Protein AF-A0A3M1J7K1-F1 (afdb_monomer_lite)

Structure (mmCIF, N/CA/C/O backbone):
data_AF-A0A3M1J7K1-F1
#
_entry.id   AF-A0A3M1J7K1-F1
#
loop_
_atom_site.group_PDB
_atom_site.id
_atom_site.type_symbol
_atom_site.label_atom_id
_atom_site.label_alt_id
_atom_site.label_comp_id
_atom_site.label_asym_id
_atom_site.label_entity_id
_atom_site.label_seq_id
_atom_site.pdbx_PDB_ins_code
_atom_site.Cartn_x
_atom_site.Cartn_y
_atom_site.Cartn_z
_atom_site.occupancy
_atom_site.B_iso_or_equiv
_atom_site.auth_seq_id
_atom_site.auth_comp_id
_atom_site.auth_asym_id
_atom_site.auth_atom_id
_atom_site.pdbx_PDB_model_num
ATOM 1 N N . MET A 1 1 ? 25.740 -5.409 12.032 1.00 55.16 1 MET A N 1
ATOM 2 C CA . MET A 1 1 ? 24.872 -5.231 10.853 1.00 55.16 1 MET A CA 1
ATOM 3 C C . MET A 1 1 ? 25.254 -6.291 9.842 1.00 55.16 1 MET A C 1
ATOM 5 O O . MET A 1 1 ? 26.421 -6.347 9.467 1.00 55.16 1 MET A O 1
ATOM 9 N N . ASN A 1 2 ? 24.321 -7.175 9.493 1.00 60.34 2 ASN A N 1
ATOM 10 C CA . ASN A 1 2 ? 24.566 -8.256 8.540 1.00 60.34 2 ASN A CA 1
ATOM 11 C C . ASN A 1 2 ? 23.987 -7.839 7.185 1.00 60.34 2 ASN A C 1
ATOM 13 O O . ASN A 1 2 ? 22.774 -7.689 7.061 1.00 60.34 2 ASN A O 1
ATOM 17 N N . THR A 1 3 ? 24.851 -7.622 6.195 1.00 63.81 3 THR A N 1
ATOM 18 C CA . THR A 1 3 ? 24.433 -7.336 4.817 1.00 63.81 3 THR A CA 1
ATOM 19 C C . THR A 1 3 ? 24.183 -8.647 4.087 1.00 63.81 3 THR A C 1
ATOM 21 O O . THR A 1 3 ? 25.033 -9.538 4.107 1.00 63.81 3 THR A O 1
ATOM 24 N N . ILE A 1 4 ? 23.039 -8.757 3.417 1.00 64.81 4 ILE A N 1
ATOM 25 C CA . ILE A 1 4 ? 22.665 -9.925 2.619 1.00 64.81 4 ILE A CA 1
ATOM 26 C C . ILE A 1 4 ? 22.437 -9.468 1.188 1.00 64.81 4 ILE A C 1
ATOM 28 O O . ILE A 1 4 ? 21.642 -8.565 0.939 1.00 64.81 4 ILE A O 1
ATOM 32 N N . ARG A 1 5 ? 23.119 -10.116 0.245 1.00 67.88 5 ARG A N 1
ATOM 33 C CA . ARG A 1 5 ? 22.965 -9.844 -1.182 1.00 67.88 5 ARG A CA 1
ATOM 34 C C . ARG A 1 5 ? 22.098 -10.919 -1.817 1.00 67.88 5 ARG A C 1
ATOM 36 O O . ARG A 1 5 ? 22.523 -12.066 -1.914 1.00 67.88 5 ARG A O 1
ATOM 43 N N . LEU A 1 6 ? 20.903 -10.548 -2.265 1.00 60.44 6 LEU A N 1
ATOM 44 C CA . LEU A 1 6 ? 19.994 -11.458 -2.962 1.00 60.44 6 LEU A CA 1
ATOM 45 C C . LEU A 1 6 ? 20.300 -11.445 -4.472 1.00 60.44 6 LEU A C 1
ATOM 47 O O . LEU A 1 6 ? 20.243 -10.375 -5.090 1.00 60.44 6 LEU A O 1
ATOM 51 N N . PRO A 1 7 ? 20.611 -12.592 -5.106 1.00 59.41 7 PRO A N 1
ATOM 52 C CA . PRO A 1 7 ? 20.715 -12.686 -6.557 1.00 59.41 7 PRO A CA 1
ATOM 53 C C . PRO A 1 7 ? 19.329 -12.767 -7.226 1.00 59.41 7 PRO A C 1
ATOM 55 O O . PRO A 1 7 ? 18.288 -12.663 -6.579 1.00 59.41 7 PRO A O 1
ATOM 58 N N . LYS A 1 8 ? 19.315 -12.919 -8.559 1.00 45.53 8 LYS A N 1
ATOM 59 C CA . LYS A 1 8 ? 18.117 -12.802 -9.413 1.00 45.53 8 LYS A CA 1
ATOM 60 C C . LYS A 1 8 ? 16.955 -13.751 -9.100 1.00 45.53 8 LYS A C 1
ATOM 62 O O . LYS A 1 8 ? 15.841 -13.466 -9.531 1.00 45.53 8 LYS A O 1
ATOM 67 N N . SER A 1 9 ? 17.188 -14.862 -8.407 1.00 42.72 9 SER A N 1
ATOM 68 C CA . SER A 1 9 ? 16.155 -15.869 -8.151 1.00 42.72 9 SER A CA 1
ATOM 69 C C . SER A 1 9 ? 16.527 -16.702 -6.927 1.00 42.72 9 SER A C 1
ATOM 71 O O . SER A 1 9 ? 17.221 -17.698 -7.079 1.00 42.72 9 SER A O 1
ATOM 73 N N . VAL A 1 10 ? 16.091 -16.323 -5.720 1.00 42.53 10 VAL A N 1
ATOM 74 C CA . VAL A 1 10 ? 16.290 -17.178 -4.534 1.00 42.53 10 VAL A CA 1
ATOM 75 C C . VAL A 1 10 ? 15.001 -17.375 -3.754 1.00 42.53 10 VAL A C 1
ATOM 77 O O . VAL A 1 10 ? 14.316 -16.430 -3.377 1.00 42.53 10 VAL A O 1
ATOM 80 N N . LEU A 1 11 ? 14.682 -18.641 -3.523 1.00 43.56 11 LEU A N 1
ATOM 81 C CA . LEU A 1 11 ? 13.475 -19.142 -2.886 1.00 43.56 11 LEU A CA 1
ATOM 82 C C . LEU A 1 11 ? 13.599 -19.208 -1.362 1.00 43.56 11 LEU A C 1
ATOM 84 O O . LEU A 1 11 ? 12.581 -19.194 -0.673 1.00 43.56 11 LEU A O 1
ATOM 88 N N . LEU A 1 12 ? 14.813 -19.292 -0.829 1.00 40.25 12 LEU A N 1
ATOM 89 C CA . LEU A 1 12 ? 15.010 -19.444 0.599 1.00 40.25 12 LEU A CA 1
ATOM 90 C C . LEU A 1 12 ? 16.392 -18.950 0.994 1.00 40.25 12 LEU A C 1
ATOM 92 O O . LEU A 1 12 ? 17.3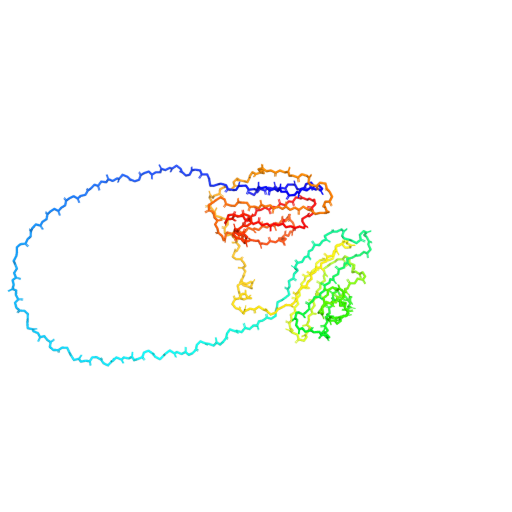87 -19.536 0.590 1.00 40.25 12 LEU A O 1
ATOM 96 N N . PHE A 1 13 ? 16.420 -17.901 1.804 1.00 51.28 13 PHE A N 1
ATOM 97 C CA . PHE A 1 13 ? 17.575 -17.504 2.594 1.00 51.28 13 PHE A CA 1
ATOM 98 C C . PHE A 1 13 ? 17.200 -17.700 4.046 1.00 51.28 13 PHE A C 1
ATOM 100 O O . PHE A 1 13 ? 16.277 -17.028 4.483 1.00 51.28 13 PHE A O 1
ATOM 107 N N . LEU A 1 14 ? 17.875 -18.591 4.769 1.00 49.41 14 LEU A N 1
ATOM 108 C CA . LEU A 1 14 ? 17.707 -18.722 6.215 1.00 49.41 14 LEU A CA 1
ATOM 109 C C . LEU A 1 14 ? 18.838 -17.966 6.910 1.00 49.41 14 LEU A C 1
ATOM 111 O O . LEU A 1 14 ? 19.998 -18.342 6.768 1.00 49.41 14 LEU A O 1
ATOM 115 N N . VAL A 1 15 ? 18.513 -16.905 7.642 1.00 55.16 15 VAL A N 1
ATOM 116 C CA . VAL A 1 15 ? 19.483 -16.194 8.488 1.00 55.16 15 VAL A CA 1
ATOM 117 C C . VAL A 1 15 ? 19.276 -16.672 9.908 1.00 55.16 15 VAL A C 1
ATOM 119 O O . VAL A 1 15 ? 18.273 -16.307 10.504 1.00 55.16 15 VAL A O 1
ATOM 122 N N . SER A 1 16 ? 20.193 -17.481 10.441 1.00 53.12 16 SER A N 1
ATOM 123 C CA . SER A 1 16 ? 20.184 -17.818 11.868 1.00 53.12 16 SER A CA 1
ATOM 124 C C . SER A 1 16 ? 20.988 -16.771 12.619 1.00 53.12 16 SER A C 1
ATOM 126 O O . SER A 1 16 ? 22.188 -16.635 12.376 1.00 53.12 16 SER A O 1
ATOM 128 N N . MET A 1 17 ? 20.342 -16.070 13.543 1.00 59.31 17 MET A N 1
ATOM 129 C CA . MET A 1 17 ? 21.025 -15.181 14.476 1.00 59.31 17 MET A CA 1
ATOM 130 C C . MET A 1 17 ? 21.185 -15.874 15.830 1.00 59.31 17 MET A C 1
ATOM 132 O O . MET A 1 17 ? 20.193 -16.253 16.449 1.00 59.31 17 MET A O 1
ATOM 136 N N . ALA A 1 18 ? 22.430 -16.082 16.263 1.00 52.69 18 ALA A N 1
ATOM 137 C CA . ALA A 1 18 ? 22.754 -16.715 17.541 1.00 52.69 18 ALA A CA 1
ATOM 138 C C . ALA A 1 18 ? 23.396 -15.708 18.503 1.00 52.69 18 ALA A C 1
ATOM 140 O O . ALA A 1 18 ? 24.197 -14.867 18.091 1.00 52.69 18 ALA A O 1
ATOM 141 N N . LEU A 1 19 ? 23.072 -15.837 19.789 1.00 52.44 19 LEU A N 1
ATOM 142 C CA . LEU A 1 19 ? 23.776 -15.140 20.862 1.00 52.44 19 LEU A CA 1
ATOM 143 C C . LEU A 1 19 ? 25.222 -15.660 20.943 1.00 52.44 19 LEU A C 1
ATOM 145 O O . LEU A 1 19 ? 25.424 -16.879 20.868 1.00 52.44 19 LEU A O 1
ATOM 149 N N . PRO A 1 20 ? 26.238 -14.798 21.139 1.00 47.69 20 PRO A N 1
ATOM 150 C CA . PRO A 1 20 ? 27.538 -15.284 21.574 1.00 47.69 20 PRO A CA 1
ATOM 151 C C . PRO A 1 20 ? 27.352 -16.014 22.907 1.00 47.69 20 PRO A C 1
ATOM 153 O O . PRO A 1 20 ? 26.631 -15.539 23.785 1.00 47.69 20 PRO A O 1
ATOM 156 N N . ALA A 1 21 ? 27.980 -17.182 23.054 1.00 46.03 21 ALA A N 1
ATOM 157 C CA . ALA A 1 21 ? 27.964 -17.920 24.308 1.00 46.03 21 ALA A CA 1
ATOM 158 C C . ALA A 1 21 ? 28.533 -17.024 25.417 1.00 46.03 21 ALA A C 1
ATOM 160 O O . ALA A 1 21 ? 29.746 -16.830 25.512 1.00 46.03 21 ALA A O 1
ATOM 161 N N . ALA A 1 22 ? 27.657 -16.445 26.238 1.00 44.62 22 ALA A N 1
ATOM 162 C CA . ALA A 1 22 ? 28.072 -15.769 27.450 1.00 44.62 22 ALA A CA 1
ATOM 163 C C . ALA A 1 22 ? 28.781 -16.812 28.319 1.00 44.62 22 ALA A C 1
ATOM 165 O O . ALA A 1 22 ? 28.214 -17.864 28.625 1.00 44.62 22 ALA A O 1
ATOM 166 N N . ALA A 1 23 ? 30.039 -16.544 28.670 1.00 42.69 23 ALA A N 1
ATOM 167 C CA . ALA A 1 23 ? 30.779 -17.357 29.618 1.00 42.69 23 ALA A CA 1
ATOM 168 C C . ALA A 1 23 ? 29.926 -17.511 30.887 1.00 42.69 23 ALA A C 1
ATOM 170 O O . ALA A 1 23 ? 29.649 -16.529 31.575 1.00 42.69 23 ALA A O 1
ATOM 171 N N . MET A 1 24 ? 29.472 -18.739 31.154 1.00 39.91 24 MET A N 1
ATOM 172 C CA . MET A 1 24 ? 28.766 -19.105 32.378 1.00 39.91 24 MET A CA 1
ATOM 173 C C . MET A 1 24 ? 29.645 -18.751 33.578 1.00 39.91 24 MET A C 1
ATOM 175 O O . MET A 1 24 ? 30.547 -19.500 33.946 1.00 39.91 24 MET A O 1
ATOM 179 N N . PHE A 1 25 ? 29.372 -17.614 34.208 1.00 40.41 25 PHE A N 1
ATOM 180 C CA . PHE A 1 25 ? 29.824 -17.348 35.562 1.00 40.41 25 PHE A CA 1
ATOM 181 C C . PHE A 1 25 ? 28.820 -18.019 36.503 1.00 40.41 25 PHE A C 1
ATOM 183 O O . PHE A 1 25 ? 27.702 -17.542 36.683 1.00 40.41 25 PHE A O 1
ATOM 190 N N . LEU A 1 26 ? 29.202 -19.175 37.047 1.00 42.00 26 LEU A N 1
ATOM 191 C CA . LEU A 1 26 ? 28.479 -19.867 38.115 1.00 42.00 26 LEU A CA 1
ATOM 192 C C . LEU A 1 26 ? 28.587 -19.043 39.411 1.00 42.00 26 LEU A C 1
ATOM 194 O O . LEU A 1 26 ? 29.704 -18.874 39.908 1.00 42.00 26 LEU A O 1
ATOM 198 N N . PRO A 1 27 ? 27.486 -18.568 40.020 1.00 43.59 27 PRO A N 1
ATOM 199 C CA . PRO A 1 27 ? 27.535 -18.135 41.405 1.00 43.59 27 PRO A CA 1
ATOM 200 C C . PRO A 1 27 ? 27.543 -19.372 42.311 1.00 43.59 27 PRO A C 1
ATOM 202 O O . PRO A 1 27 ? 26.669 -20.237 42.240 1.00 43.59 27 PRO A O 1
ATOM 205 N N . GLY A 1 28 ? 28.575 -19.456 43.151 1.00 39.75 28 GLY A N 1
ATOM 206 C CA . GLY A 1 28 ? 28.736 -20.501 44.150 1.00 39.75 28 GLY A CA 1
ATOM 207 C C . GLY A 1 28 ? 27.587 -20.516 45.157 1.00 39.75 28 GLY A C 1
ATOM 208 O O . GLY A 1 28 ? 27.249 -19.503 45.768 1.00 39.75 28 GLY A O 1
ATOM 209 N N . LEU A 1 29 ? 27.022 -21.705 45.347 1.00 49.91 29 LEU A N 1
ATOM 210 C CA . LEU A 1 29 ? 26.193 -22.059 46.490 1.00 49.91 29 LEU A CA 1
ATOM 211 C C . LEU A 1 29 ? 27.069 -22.042 47.748 1.00 49.91 29 LEU A C 1
ATOM 213 O O . LEU A 1 29 ? 27.949 -22.887 47.899 1.00 49.91 29 LEU A O 1
ATOM 217 N N . SER A 1 30 ? 26.811 -21.107 48.660 1.00 49.75 30 SER A N 1
ATOM 218 C CA . SER A 1 30 ? 27.274 -21.205 50.044 1.00 49.75 30 SER A CA 1
ATOM 219 C C . SER A 1 30 ? 26.050 -21.198 50.946 1.00 49.75 30 SER A C 1
ATOM 221 O O . SER A 1 30 ? 25.247 -20.265 50.926 1.00 49.75 30 SER A O 1
ATOM 223 N N . GLY A 1 31 ? 25.860 -22.316 51.644 1.00 47.91 31 GLY A N 1
ATOM 224 C CA . GLY A 1 31 ? 24.711 -22.566 52.494 1.00 47.91 31 GLY A CA 1
ATOM 225 C C . GLY A 1 31 ? 24.707 -21.723 53.763 1.00 47.91 31 GLY A C 1
ATOM 226 O O . GLY A 1 31 ? 25.728 -21.195 54.194 1.00 47.91 31 GLY A O 1
ATOM 227 N N . ASN A 1 32 ? 23.546 -21.677 54.407 1.00 43.53 32 ASN A N 1
ATOM 228 C CA . ASN A 1 32 ? 23.505 -21.572 55.855 1.00 43.53 32 ASN A CA 1
ATOM 229 C C . ASN A 1 32 ? 22.292 -22.322 56.396 1.00 43.53 32 ASN A C 1
ATOM 231 O O . ASN A 1 32 ? 21.141 -22.019 56.089 1.00 43.53 32 ASN A O 1
ATOM 235 N N . VAL A 1 33 ? 22.610 -23.335 57.194 1.00 53.00 33 VAL A N 1
ATOM 236 C CA . VAL A 1 33 ? 21.702 -24.087 58.049 1.00 53.00 33 VAL A CA 1
ATOM 237 C C . VAL A 1 33 ? 21.635 -23.309 59.359 1.00 53.00 33 VAL A C 1
ATOM 239 O O . VAL A 1 33 ? 22.666 -23.098 59.991 1.00 53.00 33 VAL A O 1
ATOM 242 N N . ALA A 1 34 ? 20.449 -22.873 59.772 1.00 43.16 34 ALA A N 1
ATOM 243 C CA . ALA A 1 34 ? 20.234 -22.346 61.114 1.00 43.16 34 ALA A CA 1
ATOM 244 C C . ALA A 1 34 ? 18.946 -22.945 61.678 1.00 43.16 34 ALA A C 1
ATOM 246 O O . ALA A 1 34 ? 17.838 -22.473 61.430 1.00 43.16 34 ALA A O 1
ATOM 247 N N . SER A 1 35 ? 19.131 -24.030 62.422 1.00 53.03 35 SER A N 1
ATOM 248 C CA . SER A 1 35 ? 18.159 -24.574 63.357 1.00 53.03 35 SER A CA 1
ATOM 249 C C . SER A 1 35 ? 18.034 -23.629 64.552 1.00 53.03 35 SER A C 1
ATOM 251 O O . SER A 1 35 ? 19.037 -23.317 65.189 1.00 53.03 35 SER A O 1
ATOM 253 N N . ALA A 1 36 ? 16.814 -23.237 64.908 1.00 47.41 36 ALA A N 1
ATOM 254 C CA . ALA A 1 36 ? 16.504 -22.756 66.249 1.00 47.41 36 ALA A CA 1
ATOM 255 C C . ALA A 1 36 ? 15.099 -23.228 66.642 1.00 47.41 36 ALA A C 1
ATOM 257 O O . ALA A 1 36 ? 14.090 -22.759 66.121 1.00 47.41 36 ALA A O 1
ATOM 258 N N . GLN A 1 37 ? 15.063 -24.190 67.565 1.00 47.06 37 GLN A N 1
ATOM 259 C CA . GLN A 1 37 ? 13.932 -24.409 68.458 1.00 47.06 37 GLN A CA 1
ATOM 260 C C . GLN A 1 37 ? 13.795 -23.176 69.359 1.00 47.06 37 GLN A C 1
ATOM 262 O O . GLN A 1 37 ? 14.790 -22.728 69.925 1.00 47.06 37 GLN A O 1
ATOM 267 N N . SER A 1 38 ? 12.578 -22.673 69.559 1.00 44.53 38 SER A N 1
ATOM 268 C CA . SER A 1 38 ? 12.270 -21.906 70.763 1.00 44.53 38 SER A CA 1
ATOM 269 C C . SER A 1 38 ? 10.842 -22.170 71.212 1.00 44.53 38 SER A C 1
ATOM 271 O O . SER A 1 38 ? 9.888 -22.144 70.438 1.00 44.53 38 SER A O 1
ATOM 273 N N . THR A 1 39 ? 10.776 -22.483 72.493 1.00 46.22 39 THR A N 1
ATOM 274 C CA . THR A 1 39 ? 9.673 -22.974 73.303 1.00 46.22 39 THR A CA 1
ATOM 275 C C . THR A 1 39 ? 8.748 -21.829 73.712 1.00 46.22 39 THR A C 1
ATOM 277 O O . THR A 1 39 ? 9.240 -20.752 74.019 1.00 46.22 39 THR A O 1
ATOM 280 N N . GLY A 1 40 ? 7.441 -22.117 73.750 1.00 52.47 40 GLY A N 1
ATOM 281 C CA . GLY A 1 40 ? 6.432 -21.576 74.672 1.00 52.47 40 GLY A CA 1
ATOM 282 C C . GLY A 1 40 ? 6.310 -20.061 74.852 1.00 52.47 40 GLY A C 1
ATOM 283 O O . GLY A 1 40 ? 7.175 -19.446 75.451 1.00 52.47 40 GLY A O 1
ATOM 284 N N . ASP A 1 41 ? 5.143 -19.511 74.518 1.00 41.47 41 ASP A N 1
ATOM 285 C CA . ASP A 1 41 ? 4.320 -18.854 75.542 1.00 41.47 41 ASP A CA 1
ATOM 286 C C . ASP A 1 41 ? 2.882 -18.676 75.031 1.00 41.47 41 ASP A C 1
ATOM 288 O O . ASP A 1 41 ? 2.639 -18.048 73.998 1.00 41.47 41 ASP A O 1
ATOM 292 N N . THR A 1 42 ? 1.916 -19.260 75.736 1.00 50.19 42 THR A N 1
ATOM 293 C CA . THR A 1 42 ? 0.488 -19.132 75.425 1.00 50.19 42 THR A CA 1
ATOM 294 C C . THR A 1 42 ? -0.059 -17.948 76.214 1.00 50.19 42 THR A C 1
ATOM 296 O O . THR A 1 42 ? -0.574 -18.110 77.318 1.00 50.19 42 THR A O 1
ATOM 299 N N . LEU A 1 43 ? 0.037 -16.745 75.645 1.00 48.62 43 LEU A N 1
ATOM 300 C CA . LEU A 1 43 ? -0.635 -15.553 76.166 1.00 48.62 43 LEU A CA 1
ATOM 301 C C . LEU A 1 43 ? -2.006 -15.396 75.501 1.00 48.62 43 LEU A C 1
ATOM 303 O O . LEU A 1 43 ? -2.134 -15.102 74.313 1.00 48.62 43 LEU A O 1
ATOM 307 N N . HIS A 1 44 ? -3.042 -15.617 76.307 1.00 51.53 44 HIS A N 1
ATOM 308 C CA . HIS A 1 44 ? -4.448 -15.413 75.978 1.00 51.53 44 HIS A CA 1
ATOM 309 C C . HIS A 1 44 ? -4.693 -13.930 75.637 1.00 51.53 44 HIS A C 1
ATOM 311 O O . HIS A 1 44 ? -4.710 -13.069 76.519 1.00 51.53 44 HIS A O 1
ATOM 317 N N . LEU A 1 45 ? -4.863 -13.621 74.350 1.00 54.59 45 LEU A N 1
ATOM 318 C CA . LEU A 1 45 ? -5.188 -12.277 73.871 1.00 54.59 45 LEU A CA 1
ATOM 319 C C . LEU A 1 45 ? -6.711 -12.050 73.961 1.00 54.59 45 LEU A C 1
ATOM 321 O O . LEU A 1 45 ? -7.474 -12.922 73.540 1.00 54.59 45 LEU A O 1
ATOM 325 N N . PRO A 1 46 ? -7.196 -10.904 74.473 1.00 57.44 46 PRO A N 1
ATOM 326 C CA . PRO A 1 46 ? -8.620 -10.597 74.454 1.00 57.44 46 PRO A CA 1
ATOM 327 C C . PRO A 1 46 ? -9.099 -10.357 73.016 1.00 57.44 46 PRO A C 1
ATOM 329 O O . PRO A 1 46 ? -8.591 -9.484 72.307 1.00 57.44 46 PRO A O 1
ATOM 332 N N . THR A 1 47 ? -10.107 -11.123 72.603 1.00 50.38 47 THR A N 1
ATOM 333 C CA . THR A 1 47 ? -10.835 -10.972 71.341 1.00 50.38 47 THR A CA 1
ATOM 334 C C . THR A 1 47 ? -11.405 -9.556 71.231 1.00 50.38 47 THR A C 1
ATOM 336 O O . THR A 1 47 ? -12.384 -9.217 71.893 1.00 50.38 47 THR A O 1
ATOM 339 N N . ARG A 1 48 ? -10.797 -8.706 70.393 1.00 55.88 48 ARG A N 1
ATOM 340 C CA . ARG A 1 48 ? -11.407 -7.437 69.979 1.00 55.88 48 ARG A CA 1
ATOM 341 C C . ARG A 1 48 ? -12.422 -7.731 68.879 1.00 55.88 48 ARG A C 1
ATOM 343 O O . ARG A 1 48 ? -12.049 -8.143 67.785 1.00 55.88 48 ARG A O 1
ATOM 350 N N . THR A 1 49 ? -13.698 -7.514 69.175 1.00 55.56 49 THR A N 1
ATOM 351 C CA . THR A 1 49 ? -14.792 -7.515 68.199 1.00 55.56 49 THR A CA 1
ATOM 352 C C . THR A 1 49 ? -14.513 -6.451 67.135 1.00 55.56 49 THR A C 1
ATOM 354 O O . THR A 1 49 ? -14.552 -5.257 67.426 1.00 55.56 49 THR A O 1
ATOM 357 N N . ALA A 1 50 ? -14.178 -6.878 65.916 1.00 56.91 50 ALA A N 1
ATOM 358 C CA . ALA A 1 50 ? -13.962 -5.985 64.785 1.00 56.91 50 ALA A CA 1
ATOM 359 C C . ALA A 1 50 ? -15.311 -5.445 64.288 1.00 56.91 50 ALA A C 1
ATOM 361 O O . ALA A 1 50 ? -16.191 -6.205 63.886 1.00 56.91 50 ALA A O 1
ATOM 362 N N . THR A 1 51 ? -15.479 -4.127 64.330 1.00 62.28 51 THR A N 1
ATOM 363 C CA . THR A 1 51 ? -16.613 -3.416 63.733 1.00 62.28 51 THR A CA 1
ATOM 364 C C . THR A 1 51 ? -16.619 -3.654 62.213 1.00 62.28 51 THR A C 1
ATOM 366 O O . THR A 1 51 ? -15.562 -3.505 61.595 1.00 62.28 51 THR A O 1
ATOM 369 N N . PRO A 1 52 ? -17.753 -4.011 61.578 1.00 65.50 52 PRO A N 1
ATOM 370 C CA . PRO A 1 52 ? -17.811 -4.204 60.131 1.00 65.50 52 PRO A CA 1
ATOM 371 C C . PRO A 1 52 ? -17.487 -2.886 59.417 1.00 65.50 52 PRO A C 1
ATOM 373 O O . PRO A 1 52 ? -18.211 -1.898 59.530 1.00 65.50 52 PRO A O 1
ATOM 376 N N . HIS A 1 53 ? -16.364 -2.868 58.704 1.00 65.56 53 HIS A N 1
ATOM 377 C CA . HIS A 1 53 ? -15.944 -1.749 57.869 1.00 65.56 53 HIS A CA 1
ATOM 378 C C . HIS A 1 53 ? -16.872 -1.691 56.638 1.00 65.56 53 HIS A C 1
ATOM 380 O O . HIS A 1 53 ? -17.067 -2.735 56.003 1.00 65.56 53 HIS A O 1
ATOM 386 N N . PRO A 1 54 ? -17.481 -0.536 56.290 1.00 70.44 54 PRO A N 1
ATOM 387 C CA . PRO A 1 54 ? -18.269 -0.402 55.070 1.00 70.44 54 PRO A CA 1
ATOM 388 C C . PRO A 1 54 ? -17.460 -0.889 53.868 1.00 70.44 54 PRO A C 1
ATOM 390 O O . PRO A 1 54 ? -16.412 -0.344 53.528 1.00 70.44 54 PRO A O 1
ATOM 393 N N . THR A 1 55 ? -17.951 -1.956 53.243 1.00 68.81 55 THR A N 1
ATOM 394 C CA . THR A 1 55 ? -17.379 -2.497 52.014 1.00 68.81 55 THR A CA 1
ATOM 395 C C . THR A 1 55 ? -17.723 -1.525 50.894 1.00 68.81 55 THR A C 1
ATOM 397 O O . THR A 1 55 ? -18.852 -1.503 50.403 1.00 68.81 55 THR A O 1
ATOM 400 N N . LEU A 1 56 ? -16.763 -0.675 50.525 1.00 72.50 56 LEU A N 1
ATOM 401 C CA . LEU A 1 56 ? -16.864 0.150 49.328 1.00 72.50 56 LEU A CA 1
ATOM 402 C C . LEU A 1 56 ? -16.985 -0.799 48.136 1.00 72.50 56 LEU A C 1
ATOM 404 O O . LEU A 1 56 ? -16.041 -1.505 47.790 1.00 72.50 56 LEU A O 1
ATOM 408 N N . THR A 1 57 ? -18.178 -0.862 47.553 1.00 72.19 57 THR A N 1
ATOM 409 C CA . THR A 1 57 ? -18.410 -1.643 46.341 1.00 72.19 57 THR A CA 1
ATOM 410 C C . THR A 1 57 ? -17.685 -0.925 45.204 1.00 72.19 57 THR A C 1
ATOM 412 O O . THR A 1 57 ? -17.986 0.247 44.968 1.00 72.19 57 THR A O 1
ATOM 415 N N . PRO A 1 58 ? -16.702 -1.552 44.535 1.00 73.88 58 PRO A N 1
ATOM 416 C CA . PRO A 1 58 ? -16.025 -0.915 43.419 1.00 73.88 58 PRO A CA 1
ATOM 417 C C . PRO A 1 58 ? -17.041 -0.705 42.295 1.00 73.88 58 PRO A C 1
ATOM 419 O O . PRO A 1 58 ? -17.534 -1.656 41.690 1.00 73.88 58 PRO A O 1
ATOM 422 N N . THR A 1 59 ? -17.378 0.553 42.026 1.00 74.25 59 THR A N 1
ATOM 423 C CA . THR A 1 59 ? -18.143 0.920 40.838 1.00 74.25 59 THR A CA 1
ATOM 424 C C . THR A 1 59 ? -17.222 0.763 39.635 1.00 74.25 59 THR A C 1
ATOM 426 O O . THR A 1 59 ? -16.342 1.591 39.405 1.00 74.25 59 THR A O 1
ATOM 429 N N . PHE A 1 60 ? -17.396 -0.316 38.874 1.00 70.38 60 PHE A N 1
ATOM 430 C CA . PHE A 1 60 ? -16.721 -0.471 37.590 1.00 70.38 60 PHE A CA 1
ATOM 431 C C . PHE A 1 60 ? -17.299 0.553 36.609 1.00 70.38 60 PHE A C 1
ATOM 433 O O . PHE A 1 60 ? -18.476 0.493 36.256 1.00 70.38 60 PHE A O 1
ATOM 440 N N . SER A 1 61 ? -16.477 1.515 36.193 1.00 75.38 61 SER A N 1
ATOM 441 C CA . SER A 1 61 ? -16.826 2.414 35.093 1.00 75.38 61 SER A CA 1
ATOM 442 C C . SER A 1 61 ? -16.790 1.617 33.783 1.00 75.38 61 SER A C 1
ATOM 444 O O . SER A 1 61 ? -15.807 0.902 33.560 1.00 75.38 61 SER A O 1
ATOM 446 N N . PRO A 1 62 ? -17.822 1.687 32.923 1.00 78.38 62 PRO A N 1
ATOM 447 C CA . PRO A 1 62 ? -17.826 0.958 31.662 1.00 78.38 62 PRO A CA 1
ATOM 448 C C . PRO A 1 62 ? -16.648 1.406 30.792 1.00 78.38 62 PRO A C 1
ATOM 450 O O . PRO A 1 62 ? -16.435 2.599 30.571 1.00 78.38 62 PRO A O 1
ATOM 453 N N . THR A 1 63 ? -15.871 0.443 30.296 1.00 78.69 63 THR A N 1
ATOM 454 C CA . THR A 1 63 ? -14.802 0.711 29.331 1.00 78.69 63 THR A CA 1
ATOM 455 C C . THR A 1 63 ? -15.437 1.203 28.027 1.00 78.69 63 THR A C 1
ATOM 457 O O . THR A 1 63 ? -16.327 0.523 27.508 1.00 78.69 63 THR A O 1
ATOM 460 N N . PRO A 1 64 ? -15.034 2.370 27.491 1.00 77.62 64 PRO A N 1
ATOM 461 C CA . PRO A 1 64 ? -15.563 2.847 26.221 1.00 77.62 64 PRO A CA 1
ATOM 462 C C . PRO A 1 64 ? -15.279 1.825 25.107 1.00 77.62 64 PRO A C 1
ATOM 464 O O . PRO A 1 64 ? -14.231 1.171 25.133 1.00 77.62 64 PRO A O 1
ATOM 467 N N . PRO A 1 65 ? -16.196 1.662 24.136 1.00 76.31 65 PRO A N 1
ATOM 468 C CA . PRO A 1 65 ? -16.005 0.725 23.039 1.00 76.31 65 PRO A CA 1
ATOM 469 C C . PRO A 1 65 ? -14.747 1.080 22.229 1.00 76.31 65 PRO A C 1
ATOM 471 O O . PRO A 1 65 ? -14.432 2.266 22.080 1.00 76.31 65 PRO A O 1
ATOM 474 N N . PRO A 1 66 ? -14.022 0.075 21.703 1.00 76.69 66 PRO A N 1
ATOM 475 C CA . PRO A 1 66 ? -12.828 0.308 20.902 1.00 76.69 66 PRO A CA 1
ATOM 476 C C . PRO A 1 66 ? -13.182 1.148 19.672 1.00 76.69 66 PRO A C 1
ATOM 478 O O . PRO A 1 66 ? -14.064 0.795 18.890 1.00 76.69 66 PRO A O 1
ATOM 481 N N . GLN A 1 67 ? -12.502 2.282 19.520 1.00 87.94 67 GLN A N 1
ATOM 482 C CA . GLN A 1 67 ? -12.656 3.165 18.367 1.00 87.94 67 GLN A CA 1
ATOM 483 C C . GLN A 1 67 ? -11.847 2.602 17.195 1.00 87.94 67 GLN A C 1
ATOM 485 O O . GLN A 1 67 ? -10.735 2.115 17.395 1.00 87.94 67 GLN A O 1
ATOM 490 N N . ALA A 1 68 ? -12.403 2.643 15.986 1.00 90.81 68 ALA A N 1
ATOM 491 C CA . ALA A 1 68 ? -11.709 2.254 14.764 1.00 90.81 68 ALA A CA 1
ATOM 492 C C . ALA A 1 68 ? -11.239 3.505 14.013 1.00 90.81 68 ALA A C 1
ATOM 494 O O . ALA A 1 68 ? -11.979 4.486 13.924 1.00 90.81 68 ALA A O 1
ATOM 495 N N . VAL A 1 69 ? -10.026 3.467 13.464 1.00 94.06 69 VAL A N 1
ATOM 496 C CA . VAL A 1 69 ? -9.441 4.565 12.682 1.00 94.06 69 VAL A CA 1
ATOM 497 C C . VAL A 1 69 ? -8.974 4.060 11.324 1.00 94.06 69 VAL A C 1
ATOM 499 O O . VAL A 1 69 ? -8.555 2.913 11.192 1.00 94.06 69 VAL A O 1
ATOM 502 N N . TRP A 1 70 ? -9.059 4.910 10.304 1.00 96.56 70 TRP A N 1
ATOM 503 C CA . TRP A 1 70 ? -8.587 4.579 8.962 1.00 96.56 70 TRP A CA 1
ATOM 504 C C . TRP A 1 70 ? -7.075 4.734 8.860 1.00 96.56 70 TRP A C 1
ATOM 506 O O . TRP A 1 70 ? -6.525 5.755 9.265 1.00 96.56 70 TRP A O 1
ATOM 516 N N . VAL A 1 71 ? -6.413 3.737 8.279 1.00 93.12 71 VAL A N 1
ATOM 517 C CA . VAL A 1 71 ? -4.969 3.745 8.024 1.00 93.12 71 VAL A CA 1
ATOM 518 C C . VAL A 1 71 ? -4.716 3.302 6.589 1.00 93.12 71 VAL A C 1
ATOM 520 O O . VAL A 1 71 ? -5.328 2.342 6.123 1.00 93.12 71 VAL A O 1
ATOM 523 N N . GLY A 1 72 ? -3.827 4.014 5.893 1.00 92.50 72 GLY A N 1
ATOM 524 C CA . GLY A 1 72 ? -3.284 3.604 4.600 1.00 92.50 72 GLY A CA 1
ATOM 525 C C . GLY A 1 72 ? -2.003 2.793 4.777 1.00 92.50 72 GLY A C 1
ATOM 526 O O . GLY A 1 72 ? -1.160 3.152 5.596 1.00 92.50 72 GLY A O 1
ATOM 527 N N . ARG A 1 73 ? -1.831 1.719 4.006 1.00 90.12 73 ARG A N 1
ATOM 528 C CA . ARG A 1 73 ? -0.598 0.918 3.973 1.00 90.12 73 ARG A CA 1
ATOM 529 C C . ARG A 1 73 ? -0.314 0.383 2.573 1.00 90.12 73 ARG A C 1
ATOM 531 O O . ARG A 1 73 ? -1.240 0.106 1.814 1.00 90.12 73 ARG A O 1
ATOM 538 N N . VAL A 1 74 ? 0.961 0.187 2.246 1.00 90.31 74 VAL A N 1
ATOM 539 C CA . VAL A 1 74 ? 1.364 -0.599 1.071 1.00 90.31 74 VAL A CA 1
ATOM 540 C C . VAL A 1 74 ? 1.313 -2.074 1.464 1.00 90.31 74 VAL A C 1
ATOM 542 O O . VAL A 1 74 ? 2.042 -2.496 2.355 1.00 90.31 74 VAL A O 1
ATOM 545 N N . VAL A 1 75 ? 0.432 -2.853 0.836 1.00 86.25 75 VAL A N 1
ATOM 546 C CA . VAL A 1 75 ? 0.262 -4.291 1.129 1.00 86.25 75 VAL A CA 1
ATOM 547 C C . VAL A 1 75 ? 1.026 -5.191 0.167 1.00 86.25 75 VAL A C 1
ATOM 549 O O . VAL A 1 75 ? 1.287 -6.347 0.482 1.00 86.25 75 VAL A O 1
ATOM 552 N N . ASN A 1 76 ? 1.387 -4.676 -1.007 1.00 82.50 76 ASN A N 1
ATOM 553 C CA . ASN A 1 76 ? 2.258 -5.368 -1.946 1.00 82.50 76 ASN A CA 1
ATOM 554 C C . ASN A 1 76 ? 3.048 -4.348 -2.766 1.00 82.50 76 ASN A C 1
ATOM 556 O O . ASN A 1 76 ? 2.511 -3.314 -3.161 1.00 82.50 76 ASN A O 1
ATOM 560 N N . HIS A 1 77 ? 4.302 -4.658 -3.064 1.00 86.50 77 HIS A N 1
ATOM 561 C CA . HIS A 1 77 ? 5.161 -3.849 -3.920 1.00 86.50 77 HIS A CA 1
ATOM 562 C C . HIS A 1 77 ? 5.935 -4.785 -4.839 1.00 86.50 77 HIS A C 1
ATOM 564 O O . HIS A 1 77 ? 6.670 -5.653 -4.383 1.00 86.50 77 HIS A O 1
ATOM 570 N N . VAL A 1 78 ? 5.723 -4.632 -6.143 1.00 83.12 78 VAL A N 1
ATOM 571 C CA . VAL A 1 78 ? 6.387 -5.406 -7.189 1.00 83.12 78 VAL A CA 1
ATOM 572 C C . VAL A 1 78 ? 7.220 -4.435 -8.023 1.00 83.12 78 VAL A C 1
ATOM 574 O O . VAL A 1 78 ? 6.692 -3.783 -8.926 1.00 83.12 78 VAL A O 1
ATOM 577 N N . PRO A 1 79 ? 8.509 -4.269 -7.720 1.00 80.75 79 PRO A N 1
ATOM 578 C CA . PRO A 1 79 ? 9.417 -3.488 -8.560 1.00 80.75 79 PRO A CA 1
ATOM 579 C C . PRO A 1 79 ? 9.554 -4.103 -9.962 1.00 80.75 79 PRO A C 1
ATOM 581 O O . PRO A 1 79 ? 9.423 -5.313 -10.143 1.00 80.75 79 PRO A O 1
ATOM 584 N N . GLN A 1 80 ? 9.836 -3.265 -10.964 1.00 84.19 80 GLN A N 1
ATOM 585 C CA . GLN A 1 80 ? 10.026 -3.688 -12.364 1.00 84.19 80 GLN A CA 1
ATOM 586 C C . GLN A 1 80 ? 8.829 -4.431 -12.998 1.00 84.19 80 GLN A C 1
ATOM 588 O O . GLN A 1 80 ? 8.977 -5.114 -14.012 1.00 84.19 80 GLN A O 1
ATOM 593 N N . ALA A 1 81 ? 7.627 -4.269 -12.441 1.00 83.19 81 ALA A N 1
ATOM 594 C CA . ALA A 1 81 ? 6.393 -4.885 -12.916 1.00 83.19 81 ALA A CA 1
ATOM 595 C C . ALA A 1 81 ? 5.941 -4.408 -14.307 1.00 83.19 81 ALA A C 1
ATOM 597 O O . ALA A 1 81 ? 5.232 -5.142 -14.992 1.00 83.19 81 ALA A O 1
ATOM 598 N N . THR A 1 82 ? 6.314 -3.198 -14.734 1.00 83.00 82 THR A N 1
ATOM 599 C CA . THR A 1 82 ? 5.689 -2.541 -15.901 1.00 83.00 82 THR A CA 1
ATOM 600 C C . THR A 1 82 ? 6.589 -2.429 -17.129 1.00 83.00 82 THR A C 1
ATOM 602 O O . THR A 1 82 ? 6.202 -1.811 -18.118 1.00 83.00 82 THR A O 1
ATOM 605 N N . GLN A 1 83 ? 7.794 -3.013 -17.092 1.00 82.00 83 GLN A N 1
ATOM 606 C CA . GLN A 1 83 ? 8.761 -2.998 -18.205 1.00 82.00 83 GLN A CA 1
ATOM 607 C C . GLN A 1 83 ? 9.036 -1.592 -18.789 1.00 82.00 83 GLN A C 1
ATOM 609 O O . GLN A 1 83 ? 9.322 -1.449 -19.975 1.00 82.00 83 GLN A O 1
ATOM 614 N N . GLY A 1 84 ? 8.953 -0.546 -17.960 1.00 75.25 84 GLY A N 1
ATOM 615 C CA . GLY A 1 84 ? 9.266 0.836 -18.344 1.00 75.25 84 GLY A CA 1
ATOM 616 C C . GLY A 1 84 ? 8.091 1.655 -18.851 1.00 75.25 84 GLY A C 1
ATOM 617 O O . GLY A 1 84 ? 8.295 2.724 -19.416 1.00 75.25 84 GLY A O 1
ATOM 618 N N . GLN A 1 85 ? 6.863 1.190 -18.630 1.00 85.25 85 GLN A N 1
ATOM 619 C CA . GLN A 1 85 ? 5.651 1.922 -19.001 1.00 85.25 85 GLN A CA 1
ATOM 620 C C . GLN A 1 85 ? 5.136 2.851 -17.887 1.00 85.25 85 GLN A C 1
ATOM 622 O O . GLN A 1 85 ? 3.966 3.222 -17.897 1.00 85.25 85 GLN A O 1
ATOM 627 N N . GLY A 1 86 ? 5.990 3.241 -16.936 1.00 90.69 86 GLY A N 1
ATOM 628 C CA . GLY A 1 86 ? 5.592 3.990 -15.744 1.00 90.69 86 GLY A CA 1
ATOM 629 C C . GLY A 1 86 ? 5.104 3.071 -14.626 1.00 90.69 86 GLY A C 1
ATOM 630 O O . GLY A 1 86 ? 4.855 1.884 -14.833 1.00 90.69 86 GLY A O 1
ATOM 631 N N . SER A 1 87 ? 4.979 3.611 -13.422 1.00 96.25 87 SER A N 1
ATOM 632 C CA . SER A 1 87 ? 4.499 2.868 -12.259 1.00 96.25 87 SER A CA 1
ATOM 633 C C . SER A 1 87 ? 2.981 2.654 -12.309 1.00 96.25 87 SER A C 1
ATOM 635 O O . SER A 1 87 ? 2.251 3.412 -12.952 1.00 96.25 87 SER A O 1
ATOM 637 N N . ILE A 1 88 ? 2.492 1.633 -11.605 1.00 97.44 88 ILE A N 1
ATOM 638 C CA . ILE A 1 88 ? 1.063 1.361 -11.407 1.00 97.44 88 ILE A CA 1
ATOM 639 C C . ILE A 1 88 ? 0.768 1.387 -9.911 1.00 97.44 88 ILE A C 1
ATOM 641 O O . ILE A 1 88 ? 1.365 0.630 -9.147 1.00 97.44 88 ILE A O 1
ATOM 645 N N . PHE A 1 89 ? -0.204 2.188 -9.486 1.00 98.31 89 PHE A N 1
ATOM 646 C CA . PHE A 1 89 ? -0.731 2.133 -8.123 1.00 98.31 89 PHE A CA 1
ATOM 647 C C . PHE A 1 89 ? -2.152 1.588 -8.131 1.00 98.31 89 PHE A C 1
ATOM 649 O O . PHE A 1 89 ? -3.057 2.196 -8.699 1.00 98.31 89 PHE A O 1
ATOM 656 N N . ARG A 1 90 ? -2.363 0.447 -7.476 1.00 98.31 90 ARG A N 1
ATOM 657 C CA . ARG A 1 90 ? -3.692 -0.115 -7.224 1.00 98.31 90 ARG A CA 1
ATOM 658 C C . ARG A 1 90 ? -4.095 0.217 -5.806 1.00 98.31 90 ARG A C 1
ATOM 660 O O . ARG A 1 90 ? -3.440 -0.224 -4.870 1.00 98.31 90 ARG A O 1
ATOM 667 N N . VAL A 1 91 ? -5.156 0.990 -5.644 1.00 98.62 91 VAL A N 1
ATOM 668 C CA . VAL A 1 91 ? -5.578 1.515 -4.345 1.00 98.62 91 VAL A CA 1
ATOM 669 C C . VAL A 1 91 ? -6.952 0.963 -4.006 1.00 98.62 91 VAL A C 1
ATOM 671 O O . VAL A 1 91 ? -7.875 1.088 -4.806 1.00 98.62 91 VAL A O 1
ATOM 674 N N . SER A 1 92 ? -7.099 0.369 -2.824 1.00 98.50 92 SER A N 1
ATOM 675 C CA . SER A 1 92 ? -8.383 -0.116 -2.313 1.00 98.50 92 SER A CA 1
ATOM 676 C C . SER A 1 92 ? -8.808 0.644 -1.063 1.00 98.50 92 SER A C 1
ATOM 678 O O . SER A 1 92 ? -7.992 0.863 -0.171 1.00 98.50 92 SER A O 1
ATOM 680 N N . VAL A 1 93 ? -10.092 1.004 -0.976 1.00 98.50 93 VAL A N 1
ATOM 681 C CA . VAL A 1 93 ? -10.714 1.571 0.237 1.00 98.50 93 VAL A CA 1
ATOM 682 C C . VAL A 1 93 ? -11.712 0.554 0.779 1.00 98.50 93 VAL A C 1
ATOM 684 O O . VAL A 1 93 ? -12.836 0.441 0.293 1.00 98.50 93 VAL A O 1
ATOM 687 N N . ILE A 1 94 ? -11.275 -0.262 1.733 1.00 97.69 94 ILE A N 1
ATOM 688 C CA . ILE A 1 94 ? -11.977 -1.495 2.102 1.00 97.69 94 ILE A CA 1
ATOM 689 C C . ILE A 1 94 ? -13.380 -1.216 2.640 1.00 97.69 94 ILE A C 1
ATOM 691 O O . ILE A 1 94 ? -13.556 -0.476 3.599 1.00 97.69 94 ILE A O 1
ATOM 695 N N . GLY A 1 95 ? -14.388 -1.847 2.036 1.00 96.81 95 GLY A N 1
ATOM 696 C CA . GLY A 1 95 ? -15.785 -1.717 2.453 1.00 96.81 95 GLY A CA 1
ATOM 697 C C . GLY A 1 95 ? -16.492 -0.464 1.935 1.00 96.81 95 GLY A C 1
ATOM 698 O O . GLY A 1 95 ? -17.694 -0.335 2.152 1.00 96.81 95 GLY A O 1
ATOM 699 N N . LEU A 1 96 ? -15.791 0.431 1.229 1.00 98.06 96 LEU A N 1
ATOM 700 C CA . LEU A 1 96 ? -16.356 1.673 0.708 1.00 98.06 96 LEU A CA 1
ATOM 701 C C . LEU A 1 96 ? -16.139 1.776 -0.811 1.00 98.06 96 LEU A C 1
ATOM 703 O O . LEU A 1 96 ? -15.093 2.266 -1.244 1.00 98.06 96 LEU A O 1
ATOM 707 N N . PRO A 1 97 ? -17.097 1.329 -1.646 1.00 98.00 97 PRO A N 1
ATOM 708 C CA . PRO A 1 97 ? -17.070 1.596 -3.084 1.00 98.00 97 PRO A CA 1
ATOM 709 C C . PRO A 1 97 ? -17.383 3.075 -3.372 1.00 98.00 97 PRO A C 1
ATOM 711 O O . PRO A 1 97 ? -17.830 3.809 -2.490 1.00 98.00 97 PRO A O 1
ATOM 714 N N . ASP A 1 98 ? -17.125 3.519 -4.604 1.00 98.31 98 ASP A N 1
ATOM 715 C CA . ASP A 1 98 ? -17.416 4.871 -5.107 1.00 98.31 98 ASP A CA 1
ATOM 716 C C . ASP A 1 98 ? -16.785 6.027 -4.309 1.00 98.31 98 ASP A C 1
ATOM 718 O O . ASP A 1 98 ? -17.137 7.197 -4.489 1.00 98.31 98 ASP A O 1
ATOM 722 N N . THR A 1 99 ? -15.811 5.723 -3.455 1.00 98.62 99 THR A N 1
ATOM 723 C CA . THR A 1 99 ? -15.127 6.697 -2.607 1.00 98.62 99 THR A CA 1
ATOM 724 C C . THR A 1 99 ? -14.013 7.373 -3.405 1.00 98.62 99 THR A C 1
ATOM 726 O O . THR A 1 99 ? -13.175 6.670 -3.977 1.00 98.62 99 THR A O 1
ATOM 729 N N . PRO A 1 100 ? -13.975 8.718 -3.475 1.00 98.69 100 PRO A N 1
ATOM 730 C CA . PRO A 1 100 ? -12.913 9.438 -4.169 1.00 98.69 100 PRO A CA 1
ATOM 731 C C . PRO A 1 100 ? -11.539 9.199 -3.539 1.00 98.69 100 PRO A C 1
ATOM 733 O O . PRO A 1 100 ? -11.358 9.365 -2.333 1.00 98.69 100 PRO A O 1
ATOM 736 N N . ILE A 1 101 ? -10.577 8.859 -4.390 1.00 98.81 101 ILE A N 1
ATOM 737 C CA . ILE A 1 101 ? -9.162 8.695 -4.077 1.00 98.81 101 ILE A CA 1
ATOM 738 C C . ILE A 1 101 ? -8.405 9.739 -4.892 1.00 98.81 101 ILE A C 1
ATOM 740 O O . ILE A 1 101 ? -8.624 9.876 -6.100 1.00 98.81 101 ILE A O 1
ATOM 744 N N . GLU A 1 102 ? -7.514 10.466 -4.235 1.00 98.69 102 GLU A N 1
ATOM 745 C CA . GLU A 1 102 ? -6.660 11.468 -4.859 1.00 98.69 102 GLU A CA 1
ATOM 746 C C . GLU A 1 102 ? -5.211 10.982 -4.880 1.00 98.69 102 GLU A C 1
ATOM 748 O O . GLU A 1 102 ? -4.724 10.402 -3.910 1.00 98.69 102 GLU A O 1
ATOM 753 N N . LEU A 1 103 ? -4.516 11.250 -5.980 1.00 98.62 103 LEU A N 1
ATOM 754 C CA . LEU A 1 103 ? -3.092 11.000 -6.149 1.00 98.62 103 LEU A CA 1
ATOM 755 C C . LEU A 1 103 ? -2.408 12.324 -6.523 1.00 98.62 103 LEU A C 1
ATOM 757 O O . LEU A 1 103 ? -2.780 12.952 -7.518 1.00 98.62 103 LEU A O 1
ATOM 761 N N . ARG A 1 104 ? -1.445 12.775 -5.706 1.00 98.56 104 ARG A N 1
ATOM 762 C CA . ARG A 1 104 ? -0.771 14.082 -5.844 1.00 98.56 104 ARG A CA 1
ATOM 763 C C . ARG A 1 104 ? 0.748 13.989 -5.833 1.00 98.56 104 ARG A C 1
ATOM 765 O O . ARG A 1 104 ? 1.298 13.251 -5.023 1.00 98.56 104 ARG A O 1
ATOM 772 N N . SER A 1 105 ? 1.411 14.790 -6.663 1.00 97.81 105 SER A N 1
ATOM 773 C CA . SER A 1 105 ? 2.856 15.045 -6.588 1.00 97.81 105 SER A CA 1
ATOM 774 C C . SER A 1 105 ? 3.168 16.427 -7.161 1.00 97.81 105 SER A C 1
ATOM 776 O O . SER A 1 105 ? 2.948 16.675 -8.345 1.00 97.81 105 SER A O 1
ATOM 778 N N . GLY A 1 106 ? 3.623 17.359 -6.317 1.00 95.75 106 GLY A N 1
ATOM 779 C CA . GLY A 1 106 ? 3.745 18.769 -6.704 1.00 95.75 106 GLY A CA 1
ATOM 780 C C . GLY A 1 106 ? 2.417 19.319 -7.240 1.00 95.75 106 GLY A C 1
ATOM 781 O O . GLY A 1 106 ? 1.391 19.218 -6.569 1.00 95.75 106 GLY A O 1
ATOM 782 N N . ASP A 1 107 ? 2.437 19.844 -8.467 1.00 95.81 107 ASP A N 1
ATOM 783 C CA . ASP A 1 107 ? 1.246 20.349 -9.167 1.00 95.81 107 ASP A CA 1
ATOM 784 C C . ASP A 1 107 ? 0.425 19.243 -9.862 1.00 95.81 107 ASP A C 1
ATOM 786 O O . ASP A 1 107 ? -0.683 19.494 -10.342 1.00 95.81 107 ASP A O 1
ATOM 790 N N . ALA A 1 108 ? 0.945 18.012 -9.941 1.00 96.56 10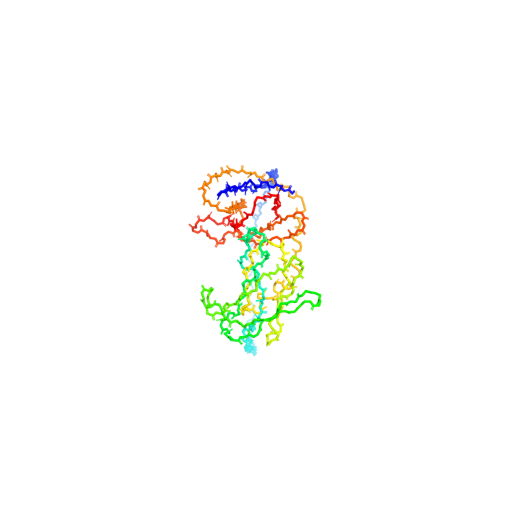8 ALA A N 1
ATOM 791 C CA . ALA A 1 108 ? 0.239 16.895 -10.554 1.00 96.56 108 ALA A CA 1
ATOM 792 C C . ALA A 1 108 ? -0.886 16.394 -9.639 1.00 96.56 108 ALA A C 1
ATOM 794 O O . ALA A 1 108 ? -0.682 16.142 -8.448 1.00 96.56 108 ALA A O 1
ATOM 795 N N . PHE A 1 109 ? -2.072 16.205 -10.220 1.00 97.44 109 PHE A N 1
ATOM 796 C CA . PHE A 1 109 ? -3.274 15.769 -9.518 1.00 97.44 109 PHE A CA 1
ATOM 797 C C . PHE A 1 109 ? -4.097 14.821 -10.386 1.00 97.44 109 PHE A C 1
ATOM 799 O O . PHE A 1 109 ? -4.478 15.161 -11.506 1.00 97.44 109 PHE A O 1
ATOM 806 N N . ILE A 1 110 ? -4.389 13.637 -9.853 1.00 98.12 110 ILE A N 1
ATOM 807 C CA . ILE A 1 110 ? -5.187 12.604 -10.515 1.00 98.12 110 ILE A CA 1
ATOM 808 C C . ILE A 1 110 ? -6.231 12.103 -9.518 1.00 98.12 110 ILE A C 1
ATOM 810 O O . ILE A 1 110 ? -5.951 11.986 -8.324 1.00 98.12 110 ILE A O 1
ATOM 814 N N . THR A 1 111 ? -7.437 11.796 -9.993 1.00 98.44 111 THR A N 1
ATOM 815 C CA . THR A 1 111 ? -8.502 11.228 -9.161 1.00 98.44 111 THR A CA 1
ATOM 816 C C . THR A 1 111 ? -9.046 9.939 -9.755 1.00 98.44 111 THR A C 1
ATOM 818 O O . THR A 1 111 ? -9.120 9.771 -10.971 1.00 98.44 111 THR A O 1
ATOM 821 N N . ALA A 1 112 ? -9.440 9.027 -8.873 1.00 98.56 112 ALA A N 1
ATOM 822 C CA . ALA A 1 112 ? -10.172 7.816 -9.214 1.00 98.56 112 ALA A CA 1
ATOM 823 C C . ALA A 1 112 ? -11.192 7.507 -8.112 1.00 98.56 112 ALA A C 1
ATOM 825 O O . ALA A 1 112 ? -11.142 8.079 -7.024 1.00 98.56 112 ALA A O 1
ATOM 826 N N . LYS A 1 113 ? -12.134 6.605 -8.383 1.00 98.69 113 LYS A N 1
ATOM 827 C CA . LYS A 1 113 ? -13.082 6.109 -7.376 1.00 98.69 113 LYS A CA 1
ATOM 828 C C . LYS A 1 113 ? -12.763 4.665 -7.021 1.00 98.69 113 LYS A C 1
ATOM 830 O O . LYS A 1 113 ? -12.486 3.871 -7.925 1.00 98.69 113 LYS A O 1
ATOM 835 N N . SER A 1 114 ? -12.837 4.315 -5.739 1.00 98.62 114 SER A N 1
ATOM 836 C CA . SER A 1 114 ? -12.781 2.914 -5.310 1.00 98.62 114 SER A CA 1
ATOM 837 C C . SER A 1 114 ? -13.859 2.087 -6.023 1.00 98.62 114 SER A C 1
ATOM 839 O O . SER A 1 114 ? -14.978 2.549 -6.243 1.00 98.62 114 SER A O 1
ATOM 841 N N . GLY A 1 115 ? -13.509 0.869 -6.432 1.00 97.38 115 GLY A N 1
ATOM 842 C CA . GLY A 1 115 ? -14.396 -0.029 -7.178 1.00 97.38 115 GLY A CA 1
ATOM 843 C C . GLY A 1 115 ? -14.461 0.228 -8.688 1.00 97.38 115 GLY A C 1
ATOM 844 O O . GLY A 1 115 ? -15.106 -0.535 -9.399 1.00 97.38 115 GLY A O 1
ATOM 845 N N . SER A 1 116 ? -13.761 1.243 -9.211 1.00 98.38 116 SER A N 1
ATOM 846 C CA . SER A 1 116 ? -13.665 1.488 -10.664 1.00 98.38 116 SER A CA 1
ATOM 847 C C . SER A 1 116 ? -12.909 0.395 -11.433 1.00 98.38 116 SER A C 1
ATOM 849 O O . SER A 1 116 ? -12.992 0.347 -12.661 1.00 98.38 116 SER A O 1
ATOM 851 N N . LYS A 1 117 ? -12.190 -0.481 -10.723 1.00 97.62 117 LYS A N 1
ATOM 852 C CA . LYS A 1 117 ? -11.446 -1.624 -11.262 1.00 97.62 117 LYS A CA 1
ATOM 853 C C . LYS A 1 117 ? -11.855 -2.931 -10.573 1.00 97.62 117 LYS A C 1
ATOM 855 O O . LYS A 1 117 ? -11.062 -3.498 -9.816 1.00 97.62 117 LYS A O 1
ATOM 860 N N . PRO A 1 118 ? -13.091 -3.414 -10.801 1.00 95.75 118 PRO A N 1
ATOM 861 C CA . PRO A 1 118 ? -13.614 -4.597 -10.121 1.00 95.75 118 PRO A CA 1
ATOM 862 C C . PRO A 1 118 ? -12.799 -5.868 -10.401 1.00 95.75 118 PRO A C 1
ATOM 864 O O . PRO A 1 118 ? -12.816 -6.784 -9.581 1.00 95.75 118 PRO A O 1
ATOM 867 N N . GLU A 1 119 ? -12.038 -5.917 -11.501 1.00 95.44 119 GLU A N 1
ATOM 868 C CA . GLU A 1 119 ? -11.103 -7.003 -11.816 1.00 95.44 119 GLU A CA 1
ATOM 869 C C . GLU A 1 119 ? -9.980 -7.183 -10.774 1.00 95.44 119 GLU A C 1
ATOM 871 O O . GLU A 1 119 ? -9.398 -8.264 -10.692 1.00 95.44 119 GLU A O 1
ATOM 876 N N . TYR A 1 120 ? -9.704 -6.167 -9.946 1.00 92.25 120 TYR A N 1
ATOM 877 C CA . TYR A 1 120 ? -8.736 -6.223 -8.840 1.00 92.25 120 TYR A CA 1
ATOM 878 C C . TYR A 1 120 ? -9.396 -6.244 -7.453 1.00 92.25 120 TYR A C 1
ATOM 880 O O . TYR A 1 120 ? -8.703 -6.192 -6.438 1.00 92.25 120 TYR A O 1
ATOM 888 N N . GLY A 1 121 ? -10.726 -6.325 -7.403 1.00 95.19 121 GLY A N 1
ATOM 889 C CA . GLY A 1 121 ? -11.524 -6.331 -6.182 1.00 95.19 121 GLY A CA 1
ATOM 890 C C . GLY A 1 121 ? -12.607 -5.245 -6.182 1.00 95.19 121 GLY A C 1
ATOM 891 O O . GLY A 1 121 ? -12.459 -4.211 -6.834 1.00 95.19 121 GLY A O 1
ATOM 892 N N . PRO A 1 122 ? -13.696 -5.429 -5.411 1.00 95.88 122 PRO A N 1
ATOM 893 C CA . PRO A 1 122 ? -14.877 -4.557 -5.452 1.00 95.88 122 PRO A CA 1
ATOM 894 C C . PRO A 1 122 ? -14.618 -3.121 -4.972 1.00 95.88 122 PRO A C 1
ATOM 896 O O . PRO A 1 122 ? -15.459 -2.248 -5.163 1.00 95.88 122 PRO A O 1
ATOM 899 N N . PHE A 1 123 ? -13.467 -2.871 -4.344 1.00 98.00 123 PHE A N 1
ATOM 900 C CA . PHE A 1 123 ? -13.081 -1.568 -3.801 1.00 98.00 123 PHE A CA 1
ATOM 901 C C . PHE A 1 123 ? -11.827 -0.993 -4.465 1.00 98.00 123 PHE A C 1
ATOM 903 O O . PHE A 1 123 ? -11.335 0.048 -4.034 1.00 98.00 123 PHE A O 1
ATOM 910 N N . ALA A 1 124 ? -11.300 -1.648 -5.500 1.00 98.19 124 ALA A N 1
ATOM 911 C CA . ALA A 1 124 ? -10.040 -1.266 -6.117 1.00 98.19 124 ALA A CA 1
ATOM 912 C C . ALA A 1 124 ? -10.217 -0.157 -7.166 1.00 98.19 124 ALA A C 1
ATOM 914 O O . ALA A 1 124 ? -11.195 -0.118 -7.916 1.00 98.19 124 ALA A O 1
ATOM 915 N N . ALA A 1 125 ? -9.238 0.735 -7.220 1.00 98.69 125 ALA A N 1
ATOM 916 C CA . ALA A 1 125 ? -8.997 1.704 -8.277 1.00 98.69 125 ALA A CA 1
ATOM 917 C C . ALA A 1 125 ? -7.552 1.548 -8.766 1.00 98.69 125 ALA A C 1
ATOM 919 O O . ALA A 1 125 ? -6.702 1.036 -8.036 1.00 98.69 125 ALA A O 1
ATOM 920 N N . GLU A 1 126 ? -7.253 2.004 -9.978 1.00 98.31 126 GLU A N 1
ATOM 921 C CA . GLU A 1 126 ? -5.900 1.953 -10.538 1.00 98.31 126 GLU A CA 1
ATOM 922 C C . GLU A 1 126 ? -5.486 3.329 -11.057 1.00 98.31 126 GLU A C 1
ATOM 924 O O . GLU A 1 126 ? -6.257 4.005 -11.738 1.00 98.31 126 GLU A O 1
ATOM 929 N N . PHE A 1 127 ? -4.252 3.713 -10.747 1.00 98.31 127 PHE A N 1
ATOM 930 C CA . PHE A 1 127 ? -3.561 4.861 -11.310 1.00 98.31 127 PHE A CA 1
ATOM 931 C C . PHE A 1 127 ? -2.407 4.335 -12.152 1.00 98.31 127 PHE A C 1
ATOM 933 O O . PHE A 1 127 ? -1.490 3.698 -11.628 1.00 98.31 127 PHE A O 1
ATOM 940 N N . ALA A 1 128 ? -2.480 4.569 -13.457 1.00 96.31 128 ALA A N 1
ATOM 941 C CA . ALA A 1 128 ? -1.460 4.167 -14.408 1.00 96.31 128 ALA A CA 1
ATOM 942 C C . ALA A 1 128 ? -1.576 4.999 -15.700 1.00 96.31 128 ALA A C 1
ATOM 944 O O . ALA A 1 128 ? -2.697 5.269 -16.139 1.00 96.31 128 ALA A O 1
ATOM 945 N N . PRO A 1 129 ? -0.453 5.350 -16.345 1.00 96.62 129 PRO A N 1
ATOM 946 C CA . PRO A 1 129 ? 0.904 5.280 -15.805 1.00 96.62 129 PRO A CA 1
ATOM 947 C C . PRO A 1 129 ? 1.155 6.393 -14.771 1.00 96.62 129 PRO A C 1
ATOM 949 O O . PRO A 1 129 ? 0.621 7.494 -14.892 1.00 96.62 129 PRO A O 1
ATOM 952 N N . VAL A 1 130 ? 1.981 6.115 -13.762 1.00 96.94 130 VAL A N 1
ATOM 953 C CA . VAL A 1 130 ? 2.443 7.095 -12.766 1.00 96.94 130 VAL A CA 1
ATOM 954 C C . VAL A 1 130 ? 3.931 7.358 -12.983 1.00 96.94 130 VAL A C 1
ATOM 956 O O . VAL A 1 130 ? 4.724 6.421 -13.069 1.00 96.94 130 VAL A O 1
ATOM 959 N N . THR A 1 131 ? 4.315 8.629 -13.103 1.00 96.12 131 THR A N 1
ATOM 960 C CA . THR A 1 131 ? 5.719 9.020 -13.290 1.00 96.12 131 THR A CA 1
ATOM 961 C C . THR A 1 131 ? 6.511 8.869 -11.998 1.00 96.12 131 THR A C 1
ATOM 963 O O . THR A 1 131 ? 5.959 9.017 -10.908 1.00 96.12 131 THR A O 1
ATOM 966 N N . GLU A 1 132 ? 7.813 8.630 -12.122 1.00 95.00 132 GLU A N 1
ATOM 967 C CA . GLU A 1 132 ? 8.745 8.592 -10.994 1.00 95.00 132 GLU A CA 1
ATOM 968 C C . GLU A 1 132 ? 8.633 9.820 -10.087 1.00 95.00 132 GLU A C 1
ATOM 970 O O . GLU A 1 132 ? 8.433 10.948 -10.545 1.00 95.00 132 GLU A O 1
ATOM 975 N N . GLY A 1 133 ? 8.769 9.572 -8.787 1.00 94.81 133 GLY A N 1
ATOM 976 C CA . GLY A 1 133 ? 8.736 10.588 -7.750 1.00 94.81 133 GLY A CA 1
ATOM 977 C C . GLY A 1 133 ? 7.986 10.129 -6.506 1.00 94.81 133 GLY A C 1
ATOM 978 O O . GLY A 1 133 ? 7.467 9.013 -6.422 1.00 94.81 133 GLY A O 1
ATOM 979 N N . THR A 1 134 ? 7.925 11.027 -5.532 1.00 96.69 134 THR A N 1
ATOM 980 C CA . THR A 1 134 ? 7.128 10.851 -4.320 1.00 96.69 134 THR A CA 1
ATOM 981 C C . THR A 1 134 ? 5.705 11.324 -4.580 1.00 96.69 134 THR A C 1
ATOM 983 O O . THR A 1 134 ? 5.483 12.449 -5.034 1.00 96.69 134 THR A O 1
ATOM 986 N N . TRP A 1 135 ? 4.742 10.465 -4.277 1.00 98.12 135 TRP A N 1
ATOM 987 C CA . TRP A 1 135 ? 3.322 10.720 -4.448 1.00 98.12 135 TRP A CA 1
ATOM 988 C C . TRP A 1 135 ? 2.591 10.585 -3.119 1.00 98.12 135 TRP A C 1
ATOM 990 O O . TRP A 1 135 ? 2.885 9.711 -2.311 1.00 98.12 135 TRP A O 1
ATOM 1000 N N . THR A 1 136 ? 1.585 11.423 -2.907 1.00 98.56 136 THR A N 1
ATOM 1001 C CA . THR A 1 136 ? 0.627 11.266 -1.815 1.00 98.56 136 THR A CA 1
ATOM 1002 C C . THR A 1 136 ? -0.658 10.668 -2.363 1.00 98.56 136 THR A C 1
ATOM 1004 O O . THR A 1 136 ? -1.303 11.265 -3.225 1.00 98.56 136 THR A O 1
ATOM 1007 N N . VAL A 1 137 ? -1.043 9.508 -1.837 1.00 98.56 137 VAL A N 1
ATOM 1008 C CA . VAL A 1 137 ? -2.355 8.896 -2.057 1.00 98.56 137 VAL A CA 1
ATOM 1009 C C . VAL A 1 137 ? -3.236 9.290 -0.878 1.00 98.56 137 VAL A C 1
ATOM 1011 O O . VAL A 1 137 ? -2.866 9.041 0.268 1.00 98.56 137 VAL A O 1
ATOM 1014 N N . SER A 1 138 ? -4.388 9.908 -1.113 1.00 98.50 138 SER A N 1
ATOM 1015 C CA . SER A 1 138 ? -5.292 10.322 -0.038 1.00 98.50 138 SER A CA 1
ATOM 1016 C C . SER A 1 138 ? -6.739 9.934 -0.305 1.00 98.50 138 SER A C 1
ATOM 1018 O O . SER A 1 138 ? -7.178 9.787 -1.446 1.00 98.50 138 SER A O 1
ATOM 1020 N N . VAL A 1 139 ? -7.489 9.776 0.785 1.00 98.56 139 VAL A N 1
ATOM 1021 C CA . VAL A 1 139 ? -8.941 9.583 0.768 1.00 98.56 139 VAL A CA 1
ATOM 1022 C C . VAL A 1 139 ? -9.560 10.714 1.594 1.00 98.56 139 VAL A C 1
ATOM 1024 O O . VAL A 1 139 ? -9.752 10.559 2.804 1.00 98.56 139 VAL A O 1
ATOM 1027 N N . PRO A 1 140 ? -9.842 11.887 0.987 1.00 98.25 140 PRO A N 1
ATOM 1028 C CA . PRO A 1 140 ? -10.209 13.098 1.727 1.00 98.25 140 PRO A CA 1
ATOM 1029 C C . PRO A 1 140 ? -11.430 12.931 2.633 1.00 98.25 140 PRO A C 1
ATOM 1031 O O . PRO A 1 140 ? -11.439 13.432 3.753 1.00 98.25 140 PRO A O 1
ATOM 1034 N N . ALA A 1 141 ? -12.431 12.166 2.183 1.00 97.50 141 ALA A N 1
ATOM 1035 C CA . ALA A 1 141 ? -13.641 11.881 2.955 1.00 97.50 141 ALA A CA 1
ATOM 1036 C C . ALA A 1 141 ? -13.367 11.139 4.278 1.00 97.50 141 ALA A C 1
ATOM 1038 O O . ALA A 1 141 ? -14.197 11.175 5.181 1.00 97.50 141 ALA A O 1
ATOM 1039 N N . LEU A 1 142 ? -12.214 10.471 4.388 1.00 96.81 142 LEU A N 1
ATOM 1040 C CA . LEU A 1 142 ? -11.798 9.697 5.559 1.00 96.81 142 LEU A CA 1
ATOM 1041 C C . LEU A 1 142 ? -10.670 10.376 6.351 1.00 96.81 142 LEU A C 1
ATOM 1043 O O . LEU A 1 142 ? -10.283 9.868 7.399 1.00 96.81 142 LEU A O 1
ATOM 1047 N N . GLY A 1 143 ? -10.130 11.500 5.864 1.00 96.12 143 GLY A N 1
ATOM 1048 C CA . GLY A 1 143 ? -9.040 12.222 6.526 1.00 96.12 143 GLY A CA 1
ATOM 1049 C C . GLY A 1 143 ? -7.725 11.439 6.612 1.00 96.12 143 GLY A C 1
ATOM 1050 O O . GLY A 1 143 ? -6.959 11.652 7.547 1.00 96.12 143 GLY A O 1
ATOM 1051 N N . VAL A 1 144 ? -7.466 10.528 5.667 1.00 96.62 144 VAL A N 1
ATOM 1052 C CA . VAL A 1 144 ? -6.285 9.648 5.661 1.00 96.62 144 VAL A CA 1
ATOM 1053 C C . VAL A 1 144 ? -5.459 9.841 4.387 1.00 96.62 144 VAL A C 1
ATOM 1055 O O . VAL A 1 144 ? -6.004 10.062 3.300 1.00 96.62 144 VAL A O 1
ATOM 1058 N N . SER A 1 145 ? -4.138 9.746 4.515 1.00 97.12 145 SER A N 1
ATOM 1059 C CA . SER A 1 145 ? -3.190 9.788 3.403 1.00 97.12 145 SER A CA 1
ATOM 1060 C C . SER A 1 145 ? -1.999 8.860 3.640 1.00 97.12 145 SER A C 1
ATOM 1062 O O . SER A 1 145 ? -1.719 8.463 4.770 1.00 97.12 145 SER A O 1
ATOM 1064 N N . LEU A 1 146 ? -1.319 8.502 2.555 1.00 96.12 146 LEU A N 1
ATOM 1065 C CA . LEU A 1 146 ? -0.118 7.680 2.537 1.00 96.12 146 LEU A CA 1
ATOM 1066 C C . LEU A 1 146 ? 0.852 8.230 1.488 1.00 96.12 146 LEU A C 1
ATOM 1068 O O . LEU A 1 146 ? 0.460 8.471 0.346 1.00 96.12 146 LEU A O 1
ATOM 1072 N N . GLU A 1 147 ? 2.112 8.409 1.872 1.00 96.62 147 GLU A N 1
ATOM 1073 C CA . GLU A 1 147 ? 3.190 8.713 0.933 1.00 96.62 147 GLU A CA 1
ATOM 1074 C C . GLU A 1 147 ? 3.719 7.418 0.303 1.00 96.62 147 GLU A C 1
ATOM 1076 O O . GLU A 1 147 ? 3.933 6.423 0.997 1.00 96.62 147 GLU A O 1
ATOM 1081 N N . VAL A 1 148 ? 3.900 7.420 -1.016 1.00 94.38 148 VAL A N 1
ATOM 1082 C CA . VAL A 1 148 ? 4.393 6.280 -1.795 1.00 94.38 148 VAL A CA 1
ATOM 1083 C C . VAL A 1 148 ? 5.376 6.742 -2.866 1.00 94.38 148 VAL A C 1
ATOM 1085 O O . VAL A 1 148 ? 5.240 7.827 -3.429 1.00 94.38 148 VAL A O 1
ATOM 1088 N N . THR A 1 149 ? 6.348 5.893 -3.191 1.00 94.62 149 THR A N 1
ATOM 1089 C CA . THR A 1 149 ? 7.346 6.175 -4.231 1.00 94.62 149 THR A CA 1
ATOM 1090 C C . THR A 1 149 ? 6.992 5.447 -5.524 1.00 94.62 149 THR A C 1
ATOM 1092 O O . THR A 1 149 ? 6.796 4.227 -5.542 1.00 94.62 149 THR A O 1
ATOM 1095 N N . ALA A 1 150 ? 6.933 6.197 -6.620 1.00 94.75 150 ALA A N 1
ATOM 1096 C CA . ALA A 1 150 ? 6.952 5.666 -7.976 1.00 94.75 150 ALA A CA 1
ATOM 1097 C C . ALA A 1 150 ? 8.401 5.655 -8.468 1.00 94.75 150 ALA A C 1
ATOM 1099 O O . ALA A 1 150 ? 9.087 6.670 -8.364 1.00 94.75 150 ALA A O 1
ATOM 1100 N N . ASP A 1 151 ? 8.858 4.536 -9.023 1.00 88.38 151 ASP A N 1
ATOM 1101 C CA . ASP A 1 151 ? 10.209 4.400 -9.582 1.00 88.38 151 ASP A CA 1
ATOM 1102 C C . ASP A 1 151 ? 10.217 4.292 -11.119 1.00 88.38 151 ASP A C 1
ATOM 1104 O O . ASP A 1 151 ? 11.239 3.928 -11.682 1.00 88.38 151 ASP A O 1
ATOM 1108 N N . ASN A 1 152 ? 9.100 4.611 -11.795 1.00 88.50 152 ASN A N 1
ATOM 1109 C CA . ASN A 1 152 ? 8.801 4.378 -13.223 1.00 88.50 152 ASN A CA 1
ATOM 1110 C C . ASN A 1 152 ? 8.571 2.913 -13.634 1.00 88.50 152 ASN A C 1
ATOM 1112 O O . ASN A 1 152 ? 8.201 2.665 -14.786 1.00 88.50 152 ASN A O 1
ATOM 1116 N N . TYR A 1 153 ? 8.752 1.940 -12.741 1.00 91.12 153 TYR A N 1
ATOM 1117 C CA . TYR A 1 153 ? 8.688 0.526 -13.109 1.00 91.12 153 TYR A CA 1
ATOM 1118 C C . TYR A 1 153 ? 7.882 -0.340 -12.135 1.00 91.12 153 TYR A C 1
ATOM 1120 O O . TYR A 1 153 ? 7.623 -1.505 -12.435 1.00 91.12 153 TYR A O 1
ATOM 1128 N N . ASN A 1 154 ? 7.506 0.170 -10.964 1.00 87.88 154 ASN A N 1
ATOM 1129 C CA . ASN A 1 154 ? 6.872 -0.605 -9.908 1.00 87.88 154 ASN A CA 1
ATOM 1130 C C . ASN A 1 154 ? 5.348 -0.672 -10.015 1.00 87.88 154 ASN A C 1
ATOM 1132 O O . ASN A 1 154 ? 4.673 0.256 -10.448 1.00 87.88 154 ASN A O 1
ATOM 1136 N N . LEU A 1 155 ? 4.804 -1.775 -9.515 1.00 92.69 155 LEU A N 1
ATOM 1137 C CA . LEU A 1 155 ? 3.417 -1.904 -9.100 1.00 92.69 155 LEU A CA 1
ATOM 1138 C C . LEU A 1 155 ? 3.368 -1.793 -7.572 1.00 92.69 155 LEU A C 1
ATOM 1140 O O . LEU A 1 155 ? 4.038 -2.560 -6.887 1.00 92.69 155 LEU A O 1
ATOM 1144 N N . ALA A 1 156 ? 2.560 -0.889 -7.027 1.00 93.75 156 ALA A N 1
ATOM 1145 C CA . ALA A 1 156 ? 2.229 -0.873 -5.604 1.00 93.75 156 ALA A CA 1
ATOM 1146 C C . ALA A 1 156 ? 0.737 -1.157 -5.415 1.00 93.75 156 ALA A C 1
ATOM 1148 O O . ALA A 1 156 ? -0.106 -0.571 -6.094 1.00 93.75 156 ALA A O 1
ATOM 1149 N N . VAL A 1 157 ? 0.410 -2.052 -4.487 1.00 95.19 157 VAL A N 1
ATOM 1150 C CA . VAL A 1 157 ? -0.954 -2.280 -4.011 1.00 95.19 157 VAL A CA 1
ATOM 1151 C C . VAL A 1 157 ? -1.075 -1.620 -2.649 1.00 95.19 157 VAL A C 1
ATOM 1153 O O . VAL A 1 157 ? -0.334 -1.942 -1.721 1.00 95.19 157 VAL A O 1
ATOM 1156 N N . ILE A 1 158 ? -1.999 -0.678 -2.548 1.00 97.69 158 ILE A N 1
ATOM 1157 C CA . ILE A 1 158 ? -2.229 0.177 -1.393 1.00 97.69 158 ILE A CA 1
ATOM 1158 C C . ILE A 1 158 ? -3.623 -0.121 -0.859 1.00 97.69 158 ILE A C 1
ATOM 1160 O O . ILE A 1 158 ? -4.589 -0.220 -1.617 1.00 97.69 158 ILE A O 1
ATOM 1164 N N . GLU A 1 159 ? -3.733 -0.235 0.455 1.00 96.75 159 GLU A N 1
ATOM 1165 C CA . GLU A 1 159 ? -4.989 -0.484 1.143 1.00 96.75 159 GLU A CA 1
ATOM 1166 C C . GLU A 1 159 ? -5.230 0.596 2.192 1.00 96.75 159 GLU A C 1
ATOM 1168 O O . GLU A 1 159 ? -4.373 0.850 3.037 1.00 96.75 159 GLU A O 1
ATOM 1173 N N . PHE A 1 160 ? -6.415 1.199 2.152 1.00 97.38 160 PHE A N 1
ATOM 1174 C CA . PHE A 1 160 ? -6.980 1.956 3.257 1.00 97.38 160 PHE A CA 1
ATOM 1175 C C . PHE A 1 160 ? -8.022 1.082 3.946 1.00 97.38 160 PHE A C 1
ATOM 1177 O O . PHE A 1 160 ? -8.976 0.640 3.301 1.00 97.38 160 PHE A O 1
ATOM 1184 N N . ALA A 1 161 ? -7.845 0.838 5.242 1.00 96.12 161 ALA A N 1
ATOM 1185 C CA . ALA A 1 161 ? -8.750 0.023 6.047 1.00 96.12 161 ALA A CA 1
ATOM 1186 C C . ALA A 1 161 ? -8.898 0.582 7.464 1.00 96.12 161 ALA A C 1
ATOM 1188 O O . ALA A 1 161 ? -8.042 1.324 7.950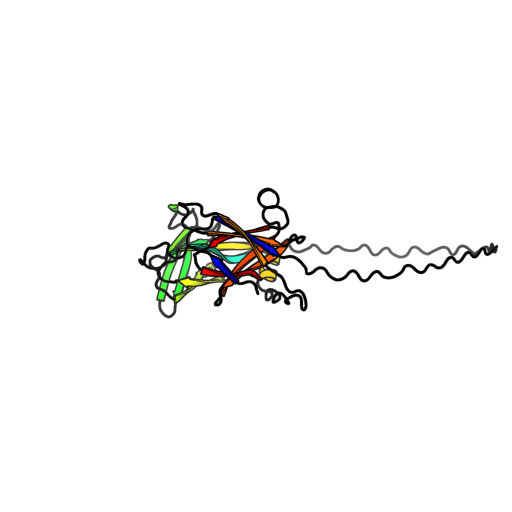 1.00 96.12 161 ALA A O 1
ATOM 1189 N N . GLN A 1 162 ? -9.994 0.213 8.127 1.00 94.19 162 GLN A N 1
ATOM 1190 C CA . GLN A 1 162 ? -10.183 0.484 9.546 1.00 94.19 162 GLN A CA 1
ATOM 1191 C C . GLN A 1 162 ? -9.351 -0.484 10.386 1.00 94.19 162 GLN A C 1
ATOM 1193 O O . GLN A 1 162 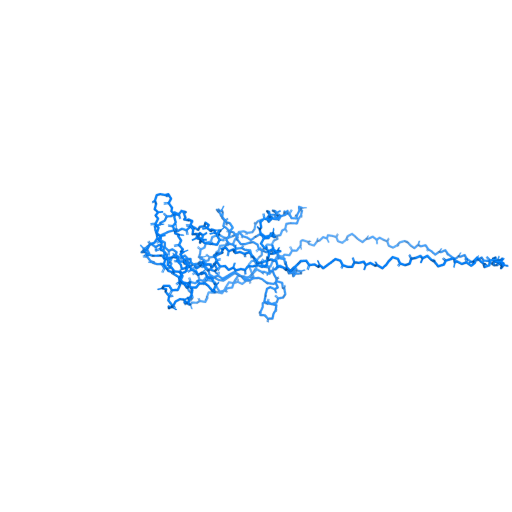? -9.458 -1.698 10.225 1.00 94.19 162 GLN A O 1
ATOM 1198 N N . VAL A 1 163 ? -8.573 0.058 11.317 1.00 88.31 163 VAL A N 1
ATOM 1199 C CA . VAL A 1 163 ? -7.862 -0.701 12.349 1.00 88.31 163 VAL A CA 1
ATOM 1200 C C . VAL A 1 163 ? -8.314 -0.236 13.735 1.00 88.31 163 VAL A C 1
ATOM 1202 O O . VAL A 1 163 ? -8.709 0.928 13.892 1.00 88.31 163 VAL A O 1
ATOM 1205 N N . PRO A 1 164 ? -8.278 -1.098 14.766 1.00 87.44 164 PRO A N 1
ATOM 1206 C CA . PRO A 1 164 ? -8.484 -0.663 16.141 1.00 87.44 164 PRO A CA 1
ATOM 1207 C C . PRO A 1 164 ? -7.530 0.485 16.495 1.00 87.44 164 PRO A C 1
ATOM 1209 O O . PRO A 1 164 ? -6.333 0.426 16.227 1.00 87.44 164 PRO A O 1
ATOM 1212 N N . GLN A 1 165 ? -8.025 1.536 17.143 1.00 80.94 165 GLN A N 1
ATOM 1213 C CA . GLN A 1 165 ? -7.222 2.710 17.508 1.00 80.94 165 GLN A CA 1
ATOM 1214 C C . GLN A 1 165 ? -6.021 2.363 18.399 1.00 80.94 165 GLN A C 1
ATOM 1216 O O . GLN A 1 165 ? -4.995 3.044 18.352 1.00 80.94 165 GLN A O 1
ATOM 1221 N N . SER A 1 166 ? -6.118 1.292 19.191 1.00 77.50 166 SER A N 1
ATOM 1222 C CA . SER A 1 166 ? -4.990 0.752 19.957 1.00 77.50 166 SER A CA 1
ATOM 1223 C C . SER A 1 166 ? -3.814 0.348 19.063 1.00 77.50 166 SER A C 1
ATOM 1225 O O . SER A 1 166 ? -2.666 0.542 19.451 1.00 77.50 166 SER A O 1
ATOM 1227 N N . GLU A 1 167 ? -4.094 -0.163 17.864 1.00 68.44 167 GLU A N 1
ATOM 1228 C CA . GLU A 1 167 ? -3.093 -0.539 16.864 1.00 68.44 167 GLU A CA 1
ATOM 1229 C C . GLU A 1 167 ? -2.519 0.705 16.173 1.00 68.44 167 GLU A C 1
ATOM 1231 O O . GLU A 1 167 ? -1.304 0.879 16.099 1.00 68.44 167 GLU A O 1
ATOM 1236 N N . ALA A 1 168 ? -3.375 1.648 15.773 1.00 60.84 168 ALA A N 1
ATOM 1237 C CA . ALA A 1 168 ? -2.927 2.885 15.132 1.00 60.84 168 ALA A CA 1
ATOM 1238 C C . ALA A 1 168 ? -2.066 3.773 16.048 1.00 60.84 168 ALA A C 1
ATOM 1240 O O . ALA A 1 168 ? -1.091 4.376 15.603 1.00 60.84 168 ALA A O 1
ATOM 1241 N N . THR A 1 169 ? -2.379 3.824 17.347 1.00 60.09 169 THR A N 1
ATOM 1242 C CA . THR A 1 169 ? -1.566 4.565 18.329 1.00 60.09 169 THR A CA 1
ATOM 1243 C C . THR A 1 169 ? -0.198 3.907 18.526 1.00 60.09 169 THR A C 1
ATOM 1245 O O . THR A 1 169 ? 0.793 4.595 18.769 1.00 60.09 169 THR A O 1
ATOM 1248 N N . GLN A 1 170 ? -0.120 2.580 18.392 1.00 52.91 170 GLN A N 1
ATOM 1249 C CA . GLN A 1 170 ? 1.141 1.847 18.464 1.00 52.91 170 GLN A CA 1
ATOM 1250 C C . GLN A 1 170 ? 2.017 2.093 17.224 1.00 52.91 170 GLN A C 1
ATOM 1252 O O . GLN A 1 170 ? 3.230 2.187 17.376 1.00 52.91 170 GLN A O 1
ATOM 1257 N N . ALA A 1 171 ? 1.413 2.287 16.045 1.00 50.56 171 ALA A N 1
ATOM 1258 C CA . ALA A 1 171 ? 2.111 2.659 14.809 1.00 50.56 171 ALA A CA 1
ATOM 1259 C C . ALA A 1 171 ? 2.573 4.133 14.770 1.00 50.56 171 ALA A C 1
ATOM 1261 O O . ALA A 1 171 ? 3.584 4.439 14.143 1.00 50.56 171 ALA A O 1
ATOM 1262 N N . ALA A 1 172 ? 1.853 5.048 15.436 1.00 45.50 172 ALA A N 1
ATOM 1263 C CA . ALA A 1 172 ? 2.205 6.474 15.509 1.00 45.50 172 ALA A CA 1
ATOM 1264 C C . ALA A 1 172 ? 3.176 6.817 16.650 1.00 45.50 172 ALA A C 1
ATOM 1266 O O . ALA A 1 172 ? 3.849 7.851 16.612 1.00 45.50 172 ALA A O 1
ATOM 1267 N N . ARG A 1 173 ? 3.271 5.964 17.680 1.00 38.34 173 ARG A N 1
ATOM 1268 C CA . ARG A 1 173 ? 4.411 6.012 18.596 1.00 38.34 173 ARG A CA 1
ATOM 1269 C C . ARG A 1 173 ? 5.642 5.789 17.716 1.00 38.34 173 ARG A C 1
ATOM 1271 O O . ARG A 1 173 ? 5.607 4.813 16.970 1.00 38.34 173 ARG A O 1
ATOM 1278 N N . PRO A 1 174 ? 6.686 6.648 17.749 1.00 38.19 174 PRO A N 1
ATOM 1279 C CA . PRO A 1 174 ? 7.919 6.345 17.034 1.00 38.19 174 PRO A CA 1
ATOM 1280 C C . PRO A 1 174 ? 8.253 4.916 17.416 1.00 38.19 174 PRO A C 1
ATOM 1282 O O . PRO A 1 174 ? 8.371 4.644 18.618 1.00 38.19 174 PRO A O 1
ATOM 1285 N N . SER A 1 175 ? 8.236 4.013 16.422 1.00 40.06 175 SER A N 1
ATOM 1286 C CA . SER A 1 175 ? 8.655 2.629 16.613 1.00 40.06 175 SER A CA 1
ATOM 1287 C C . SER A 1 175 ? 9.927 2.768 17.405 1.00 40.06 175 SER A C 1
ATOM 1289 O O . SER A 1 175 ? 10.816 3.480 16.929 1.00 40.06 175 SER A O 1
ATOM 1291 N N . ALA A 1 176 ? 9.907 2.330 18.674 1.00 35.72 176 ALA A N 1
ATOM 1292 C CA . ALA A 1 176 ? 10.994 2.624 19.590 1.00 35.72 176 ALA A CA 1
ATOM 1293 C C . ALA A 1 176 ? 12.219 2.192 18.818 1.00 35.72 176 ALA A C 1
ATOM 1295 O O . ALA A 1 176 ? 12.275 1.002 18.510 1.00 35.72 176 ALA A O 1
ATOM 1296 N N . THR A 1 177 ? 13.058 3.155 18.387 1.00 40.41 177 THR A N 1
ATOM 1297 C CA . THR A 1 177 ? 14.218 2.868 17.541 1.00 40.41 177 THR A CA 1
ATOM 1298 C C . THR A 1 177 ? 14.823 1.675 18.219 1.00 40.41 177 THR A C 1
ATOM 1300 O O . THR A 1 177 ? 15.145 1.863 19.404 1.00 40.41 177 THR A O 1
ATOM 1303 N N . PRO A 1 178 ? 14.782 0.470 17.601 1.00 40.62 178 PRO A N 1
ATOM 1304 C CA . PRO A 1 178 ? 15.084 -0.755 18.313 1.00 40.62 178 PRO A CA 1
ATOM 1305 C C . PRO A 1 178 ? 16.407 -0.440 18.948 1.00 40.62 178 PRO A C 1
ATOM 1307 O O . PRO A 1 178 ? 17.346 -0.104 18.229 1.00 40.62 178 PRO A O 1
ATOM 1310 N N . THR A 1 179 ? 16.414 -0.284 20.276 1.00 44.00 179 THR A N 1
ATOM 1311 C CA . THR A 1 179 ? 17.626 0.175 20.934 1.00 44.00 179 THR A CA 1
ATOM 1312 C C . THR A 1 179 ? 18.523 -0.999 20.657 1.00 44.00 179 THR A C 1
ATOM 1314 O O . THR A 1 179 ? 18.180 -2.084 21.141 1.00 44.00 179 THR A O 1
ATOM 1317 N N . PRO A 1 180 ? 19.533 -0.856 19.774 1.00 47.00 180 PRO A N 1
ATOM 1318 C CA . PRO A 1 180 ? 20.331 -2.002 19.400 1.00 47.00 180 PRO A CA 1
ATOM 1319 C C . PRO A 1 180 ? 20.808 -2.536 20.734 1.00 47.00 180 PRO A C 1
ATOM 1321 O O . PRO A 1 180 ? 21.323 -1.740 21.523 1.00 47.00 180 PRO A O 1
ATOM 1324 N N . PHE A 1 181 ? 20.480 -3.794 21.054 1.00 50.50 181 PHE A N 1
ATOM 1325 C CA . PHE A 1 181 ? 20.820 -4.376 22.348 1.00 50.50 181 PHE A CA 1
ATOM 1326 C C . PHE A 1 181 ? 22.310 -4.116 22.541 1.00 50.50 181 PHE A C 1
ATOM 1328 O O . PHE A 1 181 ? 23.146 -4.681 21.833 1.00 50.50 181 PHE A O 1
ATOM 1335 N N . ALA A 1 182 ? 22.632 -3.131 23.381 1.00 42.19 182 ALA A N 1
ATOM 1336 C CA . ALA A 1 182 ? 23.952 -2.535 23.377 1.00 42.19 182 ALA A CA 1
ATOM 1337 C C . ALA A 1 182 ? 24.884 -3.563 24.005 1.00 42.19 182 ALA A C 1
ATOM 1339 O O . ALA A 1 182 ? 24.874 -3.754 25.218 1.00 42.19 182 ALA A O 1
ATOM 1340 N N . GLY A 1 183 ? 25.629 -4.272 23.158 1.00 50.59 183 GLY A N 1
ATOM 1341 C CA . GLY A 1 183 ? 26.547 -5.331 23.569 1.00 50.59 183 GLY A CA 1
ATOM 1342 C C . GLY A 1 183 ? 26.297 -6.705 22.946 1.00 50.59 183 GLY A C 1
ATOM 1343 O O . GLY A 1 183 ? 27.177 -7.554 23.060 1.00 50.59 183 GLY A O 1
ATOM 1344 N N . GLU A 1 184 ? 25.181 -6.941 22.245 1.00 58.09 184 GLU A N 1
ATOM 1345 C CA . GLU A 1 184 ? 24.968 -8.206 21.524 1.00 58.09 184 GLU A CA 1
ATOM 1346 C C . GLU A 1 184 ? 25.338 -8.047 20.044 1.00 58.09 184 GLU A C 1
ATOM 1348 O O . GLU A 1 184 ? 24.631 -7.429 19.248 1.00 58.09 184 GLU A O 1
ATOM 1353 N N . ILE A 1 185 ? 26.495 -8.598 19.664 1.00 56.72 185 ILE A N 1
ATOM 1354 C CA . ILE A 1 185 ? 26.873 -8.741 18.257 1.00 56.72 185 ILE A CA 1
ATOM 1355 C C . ILE A 1 185 ? 26.086 -9.923 17.698 1.00 56.72 185 ILE A C 1
ATOM 1357 O O . ILE A 1 185 ? 26.420 -11.080 17.945 1.00 56.72 185 ILE A O 1
ATOM 1361 N N . TRP A 1 186 ? 25.048 -9.624 16.928 1.00 58.69 186 TRP A N 1
ATOM 1362 C CA . TRP A 1 186 ? 24.303 -10.629 16.185 1.00 58.69 186 TRP A CA 1
ATOM 1363 C C . TRP A 1 186 ? 25.095 -11.061 14.951 1.00 58.69 186 TRP A C 1
ATOM 1365 O O . TRP A 1 186 ? 25.313 -10.273 14.028 1.00 58.69 186 TRP A O 1
ATOM 1375 N N . ALA A 1 187 ? 25.511 -12.325 14.918 1.00 60.34 187 ALA A N 1
ATOM 1376 C CA . ALA A 1 187 ? 26.057 -12.940 13.717 1.00 60.34 187 ALA A CA 1
ATOM 1377 C C . ALA A 1 187 ? 24.913 -13.575 12.925 1.00 60.34 187 ALA A C 1
ATOM 1379 O O . ALA A 1 187 ? 24.254 -14.492 13.410 1.00 60.34 187 ALA A O 1
ATOM 1380 N N . GLY A 1 188 ? 24.677 -13.076 11.715 1.00 62.72 188 GLY A N 1
ATOM 1381 C CA . GLY A 1 188 ? 23.794 -13.706 10.747 1.00 62.72 188 GLY A CA 1
ATOM 1382 C C . GLY A 1 188 ? 24.617 -14.619 9.852 1.00 62.72 188 GLY A C 1
ATOM 1383 O O . GLY A 1 188 ? 25.687 -14.238 9.381 1.00 62.72 188 GLY A O 1
ATOM 1384 N N . ARG A 1 189 ? 24.125 -15.827 9.598 1.00 67.12 189 ARG A N 1
ATOM 1385 C CA . ARG A 1 189 ? 24.685 -16.712 8.575 1.00 67.12 189 ARG A CA 1
ATOM 1386 C C . ARG A 1 189 ? 23.582 -17.125 7.622 1.00 67.12 189 ARG A C 1
ATOM 1388 O O . ARG A 1 189 ? 22.538 -17.563 8.087 1.00 67.12 189 ARG A O 1
ATOM 1395 N N . VAL A 1 190 ? 23.861 -17.058 6.323 1.00 68.12 190 VAL A N 1
ATOM 1396 C CA . VAL A 1 190 ? 23.040 -17.700 5.292 1.00 68.12 190 VAL A CA 1
ATOM 1397 C C . VAL A 1 190 ? 23.192 -19.217 5.419 1.00 68.12 190 VAL A C 1
ATOM 1399 O O . VAL A 1 190 ? 24.297 -19.750 5.287 1.00 68.12 190 VAL A O 1
ATOM 1402 N N . VAL A 1 191 ? 22.100 -19.907 5.741 1.00 65.00 191 VAL A N 1
ATOM 1403 C CA . VAL A 1 191 ? 22.089 -21.362 5.964 1.00 65.00 191 VAL A CA 1
ATOM 1404 C C . VAL A 1 191 ? 21.656 -22.130 4.709 1.00 65.00 191 VAL A C 1
ATOM 1406 O O . VAL A 1 191 ? 22.084 -23.268 4.533 1.00 65.00 191 VAL A O 1
ATOM 1409 N N . SER A 1 192 ? 20.889 -21.512 3.808 1.00 61.62 192 SER A N 1
ATOM 1410 C CA . SER A 1 192 ? 20.509 -22.085 2.510 1.00 61.62 192 SER A CA 1
ATOM 1411 C C . SER A 1 192 ? 20.274 -20.992 1.466 1.00 61.62 192 SER A C 1
ATOM 1413 O O . SER A 1 192 ? 19.942 -19.866 1.830 1.00 61.62 192 SER A O 1
ATOM 1415 N N . GLU A 1 193 ? 20.474 -21.347 0.194 1.00 68.69 193 GLU A N 1
ATOM 1416 C CA . GLU A 1 193 ? 20.125 -20.557 -0.991 1.00 68.69 193 GLU A CA 1
ATOM 1417 C C . GLU A 1 193 ? 19.538 -21.504 -2.041 1.00 68.69 193 GLU A C 1
ATOM 1419 O O . GLU A 1 193 ? 20.263 -22.290 -2.653 1.00 68.69 193 GLU A O 1
ATOM 1424 N N . ASP A 1 194 ? 18.229 -21.432 -2.262 1.00 67.31 194 ASP A N 1
ATOM 1425 C CA . ASP A 1 194 ? 17.562 -22.261 -3.269 1.00 67.31 194 ASP A CA 1
ATOM 1426 C C . ASP A 1 194 ? 17.227 -21.441 -4.514 1.00 67.31 194 ASP A C 1
ATOM 1428 O O . ASP A 1 194 ? 16.401 -20.536 -4.464 1.00 67.31 194 ASP A O 1
ATOM 1432 N N . ASN A 1 195 ? 17.818 -21.760 -5.666 1.00 65.75 195 ASN A N 1
ATOM 1433 C CA . ASN A 1 195 ? 17.445 -21.124 -6.932 1.00 65.75 195 ASN A CA 1
ATOM 1434 C C . ASN A 1 195 ? 16.242 -21.859 -7.534 1.00 65.75 195 ASN A C 1
ATOM 1436 O O . ASN A 1 195 ? 16.399 -22.797 -8.317 1.00 65.75 195 ASN A O 1
ATOM 1440 N N . ALA A 1 196 ? 15.027 -21.445 -7.178 1.00 56.66 196 ALA A N 1
ATOM 1441 C CA . ALA A 1 196 ? 13.834 -21.935 -7.857 1.00 56.66 196 ALA A CA 1
ATOM 1442 C C . ALA A 1 196 ? 13.698 -21.223 -9.205 1.00 56.66 196 ALA A C 1
ATOM 1444 O O . ALA A 1 196 ? 13.266 -20.073 -9.283 1.00 56.66 196 ALA A O 1
ATOM 1445 N N . GLY A 1 197 ? 14.104 -21.894 -10.282 1.00 55.38 197 GLY A N 1
ATOM 1446 C CA . GLY A 1 197 ? 13.865 -21.390 -11.630 1.00 55.38 197 GLY A CA 1
ATOM 1447 C C . GLY A 1 197 ? 12.370 -21.136 -11.849 1.00 55.38 197 GLY A C 1
ATOM 1448 O O . GLY A 1 197 ? 11.550 -22.011 -11.588 1.00 55.38 197 GLY A O 1
ATOM 1449 N N . GLY A 1 198 ? 12.020 -19.943 -12.338 1.00 63.66 198 GLY A N 1
ATOM 1450 C CA . GLY A 1 198 ? 10.663 -19.629 -12.798 1.00 63.66 198 GLY A CA 1
ATOM 1451 C C . GLY A 1 198 ? 9.802 -18.752 -11.884 1.00 63.66 198 GLY A C 1
ATOM 1452 O O . GLY A 1 198 ? 8.679 -18.445 -12.275 1.00 63.66 198 GLY A O 1
ATOM 1453 N N . ILE A 1 199 ? 10.295 -18.296 -10.726 1.00 57.53 199 ILE A N 1
ATOM 1454 C CA . ILE A 1 199 ? 9.612 -17.258 -9.932 1.00 57.53 199 ILE A CA 1
ATOM 1455 C C . ILE A 1 199 ? 10.261 -15.881 -10.155 1.00 57.53 199 ILE A C 1
ATOM 1457 O O . ILE A 1 199 ? 11.487 -15.779 -10.130 1.00 57.53 199 ILE A O 1
ATOM 1461 N N . PRO A 1 200 ? 9.476 -14.810 -10.389 1.00 62.53 200 PRO A N 1
ATOM 1462 C CA . PRO A 1 200 ? 10.021 -13.482 -10.683 1.00 62.53 200 PRO A CA 1
ATOM 1463 C C . PRO A 1 200 ? 10.449 -12.698 -9.431 1.00 62.53 200 PRO A C 1
ATOM 1465 O O . PRO A 1 200 ? 10.870 -11.552 -9.552 1.00 62.53 200 PRO A O 1
ATOM 1468 N N . PHE A 1 201 ? 10.326 -13.283 -8.237 1.00 67.69 201 PHE A N 1
ATOM 1469 C CA . PHE A 1 201 ? 10.647 -12.633 -6.969 1.00 67.69 201 PHE A CA 1
ATOM 1470 C C . PHE A 1 201 ? 11.406 -13.568 -6.030 1.00 67.69 201 PHE A C 1
ATOM 1472 O O . PHE A 1 201 ? 11.263 -14.791 -6.100 1.00 67.69 201 PHE A O 1
ATOM 1479 N N . SER A 1 202 ? 12.175 -12.972 -5.121 1.00 77.38 202 SER A N 1
ATOM 1480 C CA . SER A 1 202 ? 12.899 -13.680 -4.070 1.00 77.38 202 SER A CA 1
ATOM 1481 C C . SER A 1 202 ? 12.098 -13.725 -2.764 1.00 77.38 202 SER A C 1
ATOM 1483 O O . SER A 1 202 ? 11.266 -12.853 -2.486 1.00 77.38 202 SER A O 1
ATOM 1485 N N . ARG A 1 203 ? 12.355 -14.755 -1.953 1.00 77.94 203 ARG A N 1
ATOM 1486 C CA . ARG A 1 203 ? 11.846 -14.896 -0.580 1.00 77.94 203 ARG A CA 1
ATOM 1487 C C . ARG A 1 203 ? 13.027 -14.986 0.386 1.00 77.94 203 ARG A C 1
ATOM 1489 O O . ARG A 1 203 ? 14.029 -15.639 0.102 1.00 77.94 203 ARG A O 1
ATOM 1496 N N . LEU A 1 204 ? 12.893 -14.344 1.536 1.00 82.94 204 LEU A N 1
ATOM 1497 C CA . LEU A 1 204 ? 13.868 -14.331 2.620 1.00 82.94 204 LEU A CA 1
ATOM 1498 C C . LEU A 1 204 ? 13.177 -14.813 3.895 1.00 82.94 204 LEU A C 1
ATOM 1500 O O . LEU A 1 204 ? 12.198 -14.210 4.328 1.00 82.94 204 LEU A O 1
ATOM 1504 N N . LEU A 1 205 ? 13.675 -15.900 4.485 1.00 85.06 205 LEU A N 1
ATOM 1505 C CA . LEU A 1 205 ? 13.208 -16.406 5.771 1.00 85.06 205 LEU A CA 1
ATOM 1506 C C . LEU A 1 205 ? 14.224 -16.061 6.861 1.00 85.06 205 LEU A C 1
ATOM 1508 O O . LEU A 1 205 ? 15.333 -16.580 6.909 1.00 85.06 205 LEU A O 1
ATOM 1512 N N . VAL A 1 206 ? 13.864 -15.203 7.799 1.00 85.88 206 VAL A N 1
ATOM 1513 C CA . VAL A 1 206 ? 14.765 -14.880 8.910 1.00 85.88 206 VAL A CA 1
ATOM 1514 C C . VAL A 1 206 ? 14.398 -15.744 10.105 1.00 85.88 206 VAL A C 1
ATOM 1516 O O . VAL A 1 206 ? 13.237 -15.772 10.503 1.00 85.88 206 VAL A O 1
ATOM 1519 N N . GLN A 1 207 ? 15.380 -16.447 10.675 1.00 85.25 207 GLN A N 1
ATOM 1520 C CA . GLN A 1 207 ? 15.220 -17.210 11.907 1.00 85.25 207 GLN A CA 1
ATOM 1521 C C . GLN A 1 207 ? 15.987 -16.543 13.050 1.00 85.25 207 GLN A C 1
ATOM 1523 O O . GLN A 1 207 ? 17.217 -16.468 13.046 1.00 85.25 207 GLN A O 1
ATOM 1528 N N . VAL A 1 208 ? 15.277 -16.129 14.092 1.00 85.31 208 VAL A N 1
ATOM 1529 C CA . VAL A 1 208 ? 15.919 -15.587 15.295 1.00 85.31 208 VAL A CA 1
ATOM 1530 C C . VAL A 1 208 ? 15.959 -16.684 16.350 1.00 85.31 208 VAL A C 1
ATOM 1532 O O . VAL A 1 208 ? 14.937 -17.049 16.928 1.00 85.31 208 VAL A O 1
ATOM 1535 N N . ALA A 1 209 ? 17.134 -17.274 16.575 1.00 81.19 209 ALA A N 1
ATOM 1536 C CA . ALA A 1 209 ? 17.244 -18.458 17.418 1.00 81.19 209 ALA A CA 1
ATOM 1537 C C . ALA A 1 209 ? 16.744 -18.174 18.845 1.00 81.19 209 ALA A C 1
ATOM 1539 O O . ALA A 1 209 ? 17.239 -17.280 19.530 1.00 81.19 209 ALA A O 1
ATOM 1540 N N . GLY A 1 210 ? 15.760 -18.960 19.292 1.00 82.50 210 GLY A N 1
ATOM 1541 C CA . GLY A 1 210 ? 15.200 -18.866 20.641 1.00 82.50 210 GLY A CA 1
ATOM 1542 C C . GLY A 1 210 ? 14.333 -17.630 20.901 1.00 82.50 210 GLY A C 1
ATOM 1543 O O . GLY A 1 210 ? 14.104 -17.312 22.067 1.00 82.50 210 GLY A O 1
ATOM 1544 N N . ARG A 1 211 ? 13.875 -16.922 19.860 1.00 82.12 211 ARG A N 1
ATOM 1545 C CA . ARG A 1 211 ? 13.030 -15.730 19.994 1.00 82.12 211 ARG A CA 1
ATOM 1546 C C . ARG A 1 211 ? 11.762 -15.852 19.140 1.00 82.12 211 ARG A C 1
ATOM 1548 O O . ARG A 1 211 ? 11.819 -15.759 17.913 1.00 82.12 211 ARG A O 1
ATOM 1555 N N . ASP A 1 212 ? 10.632 -15.990 19.820 1.00 87.19 212 ASP A N 1
ATOM 1556 C CA . ASP A 1 212 ? 9.282 -15.839 19.265 1.00 87.19 212 ASP A CA 1
ATOM 1557 C C . ASP A 1 212 ? 8.830 -14.372 19.397 1.00 87.19 212 ASP A C 1
ATOM 1559 O O . ASP A 1 212 ? 9.328 -13.652 20.270 1.00 87.19 212 ASP A O 1
ATOM 1563 N N . GLU A 1 213 ? 7.926 -13.921 18.526 1.00 87.00 213 GLU A N 1
ATOM 1564 C CA . GLU A 1 213 ? 7.368 -12.559 18.481 1.00 87.00 213 GLU A CA 1
ATOM 1565 C C . GLU A 1 213 ? 8.413 -11.428 18.349 1.00 87.00 213 GLU A C 1
ATOM 1567 O O . GLU A 1 213 ? 8.127 -10.249 18.593 1.00 87.00 213 GLU A O 1
ATOM 1572 N N . GLN A 1 214 ? 9.640 -11.756 17.942 1.00 87.19 214 GLN A N 1
ATOM 1573 C CA . GLN A 1 214 ? 10.709 -10.784 17.758 1.00 87.19 214 GLN A CA 1
ATOM 1574 C C . GLN A 1 214 ? 10.470 -10.012 16.467 1.00 87.19 214 GLN A C 1
ATOM 1576 O O . GLN A 1 214 ? 10.406 -10.599 15.387 1.00 87.19 214 GLN A O 1
ATOM 1581 N N . ALA A 1 215 ? 10.379 -8.688 16.575 1.00 85.25 215 ALA A N 1
ATOM 1582 C CA . ALA A 1 215 ? 10.361 -7.825 15.405 1.00 85.25 215 ALA A CA 1
ATOM 1583 C C . ALA A 1 215 ? 11.699 -7.943 14.664 1.00 85.25 215 ALA A C 1
ATOM 1585 O O . ALA A 1 215 ? 12.760 -7.823 15.280 1.00 85.25 215 ALA A O 1
ATOM 1586 N N . VAL A 1 216 ? 11.607 -8.179 13.361 1.00 85.06 216 VAL A N 1
ATOM 1587 C CA . VAL A 1 216 ? 12.704 -8.245 12.404 1.00 85.06 216 VAL A CA 1
ATOM 1588 C C . VAL A 1 216 ? 12.428 -7.197 11.343 1.00 85.06 216 VAL A C 1
ATOM 1590 O O . VAL A 1 216 ? 11.375 -7.210 10.697 1.00 85.06 216 VAL A O 1
ATOM 1593 N N . GLN A 1 217 ? 13.372 -6.291 11.160 1.00 86.38 217 GLN A N 1
ATOM 1594 C CA . GLN A 1 217 ? 13.301 -5.246 10.160 1.00 86.38 217 GLN A CA 1
ATOM 1595 C C . GLN A 1 217 ? 14.097 -5.659 8.927 1.00 86.38 217 GLN A C 1
ATOM 1597 O O . GLN A 1 217 ? 15.256 -6.047 9.024 1.00 86.38 217 GLN A O 1
ATOM 1602 N N . LEU A 1 218 ? 13.478 -5.525 7.758 1.00 87.62 218 LEU A N 1
ATOM 1603 C CA . LEU A 1 218 ? 14.137 -5.615 6.467 1.00 87.62 218 LEU A CA 1
ATOM 1604 C C . LEU A 1 218 ? 14.287 -4.211 5.889 1.00 87.62 218 LEU A C 1
ATOM 1606 O O . LEU A 1 218 ? 13.299 -3.504 5.670 1.00 87.62 218 LEU A O 1
ATOM 1610 N N . SER A 1 219 ? 15.518 -3.812 5.604 1.00 82.81 219 SER A N 1
ATOM 1611 C CA . SER A 1 219 ? 15.833 -2.495 5.057 1.00 82.81 219 SER A CA 1
ATOM 1612 C C . SER A 1 219 ? 16.844 -2.581 3.912 1.00 82.81 219 SER A C 1
ATOM 1614 O O . SER A 1 219 ? 17.421 -3.626 3.617 1.00 82.81 219 SER A O 1
ATOM 1616 N N . THR A 1 220 ? 17.020 -1.460 3.227 1.00 81.50 220 THR A N 1
ATOM 1617 C CA . THR A 1 220 ? 18.115 -1.178 2.290 1.00 81.50 220 THR A CA 1
ATOM 1618 C C . THR A 1 220 ? 18.960 -0.047 2.877 1.00 81.50 220 THR A C 1
ATOM 1620 O O . THR A 1 220 ? 18.627 0.492 3.932 1.00 81.50 220 THR A O 1
ATOM 1623 N N . LEU A 1 221 ? 20.017 0.382 2.181 1.00 68.12 221 LEU A N 1
ATOM 1624 C CA . LEU A 1 221 ? 20.798 1.551 2.609 1.00 68.12 221 LEU A CA 1
ATOM 1625 C C . LEU A 1 221 ? 19.965 2.841 2.695 1.00 68.12 221 LEU A C 1
ATOM 1627 O O . LEU A 1 221 ? 20.341 3.752 3.426 1.00 68.12 221 LEU A O 1
ATOM 1631 N N . SER A 1 222 ? 18.879 2.943 1.924 1.00 63.47 222 SER A N 1
ATOM 1632 C CA . SER A 1 222 ? 18.105 4.177 1.781 1.00 63.47 222 SER A CA 1
ATOM 1633 C C . SER A 1 222 ? 16.780 4.179 2.537 1.00 63.47 222 SER A C 1
ATOM 1635 O O . SER A 1 222 ? 16.256 5.257 2.804 1.00 63.47 222 SER A O 1
ATOM 1637 N N . GLN A 1 223 ? 16.219 3.013 2.873 1.00 69.56 223 GLN A N 1
ATOM 1638 C CA . GLN A 1 223 ? 14.895 2.935 3.496 1.00 69.56 223 GLN A CA 1
ATOM 1639 C C . GLN A 1 223 ? 14.621 1.602 4.192 1.00 69.56 223 GLN A C 1
ATOM 1641 O O . GLN A 1 223 ? 15.140 0.553 3.799 1.00 69.56 223 GLN A O 1
ATOM 1646 N N . ILE A 1 224 ? 13.724 1.650 5.176 1.00 73.88 224 ILE A N 1
ATOM 1647 C CA . ILE A 1 224 ? 13.070 0.472 5.747 1.00 73.88 224 ILE A CA 1
ATOM 1648 C C . ILE A 1 224 ? 12.015 -0.006 4.752 1.00 73.88 224 ILE A C 1
ATOM 1650 O O . ILE A 1 224 ? 11.178 0.780 4.317 1.00 73.88 224 ILE A O 1
ATOM 1654 N N . LEU A 1 225 ? 12.063 -1.285 4.387 1.00 78.25 225 LEU A N 1
ATOM 1655 C CA . LEU A 1 225 ? 11.113 -1.877 3.447 1.00 78.25 225 LEU A CA 1
ATOM 1656 C C . LEU A 1 225 ? 9.944 -2.537 4.167 1.00 78.25 225 LEU A C 1
ATOM 1658 O O . LEU A 1 225 ? 8.799 -2.385 3.755 1.00 78.25 225 LEU A O 1
ATOM 1662 N N . SER A 1 226 ? 10.235 -3.308 5.215 1.00 83.81 226 SER A N 1
ATOM 1663 C CA . SER A 1 22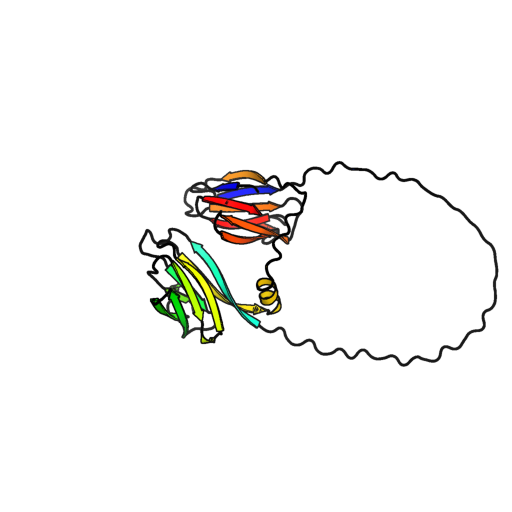6 ? 9.227 -4.088 5.924 1.00 83.81 226 SER A CA 1
ATOM 1664 C C . SER A 1 226 ? 9.675 -4.416 7.343 1.00 83.81 226 SER A C 1
ATOM 1666 O O . SER A 1 226 ? 10.870 -4.495 7.625 1.00 83.81 226 SER A O 1
ATOM 1668 N N . VAL A 1 227 ? 8.709 -4.637 8.230 1.00 86.00 227 VAL A N 1
ATOM 1669 C CA . VAL A 1 227 ? 8.927 -5.187 9.569 1.00 86.00 227 VAL A CA 1
ATOM 1670 C C . VAL A 1 227 ? 7.991 -6.374 9.724 1.00 86.00 227 VAL A C 1
ATOM 1672 O O . VAL A 1 227 ? 6.778 -6.233 9.580 1.00 86.00 227 VAL A O 1
ATOM 1675 N N . GLY A 1 228 ? 8.554 -7.541 10.009 1.00 86.56 228 GLY A N 1
ATOM 1676 C CA . GLY A 1 228 ? 7.794 -8.740 10.343 1.00 86.56 228 GLY A CA 1
ATOM 1677 C C . GLY A 1 228 ? 8.112 -9.195 11.762 1.00 86.56 228 GLY A C 1
ATOM 1678 O O . GLY A 1 228 ? 9.075 -8.729 12.364 1.00 86.56 228 GLY A O 1
ATOM 1679 N N . LYS A 1 229 ? 7.310 -10.102 12.313 1.00 88.81 229 LYS A N 1
ATOM 1680 C CA . LYS A 1 229 ? 7.596 -10.730 13.607 1.00 88.81 229 LYS A CA 1
ATOM 1681 C C . LYS A 1 229 ? 7.899 -12.206 13.418 1.00 88.81 229 LYS A C 1
ATOM 1683 O O . LYS A 1 229 ? 7.238 -12.865 12.613 1.00 88.81 229 LYS A O 1
ATOM 1688 N N . THR A 1 230 ? 8.877 -12.731 14.154 1.00 89.06 230 THR A N 1
ATOM 1689 C CA . THR A 1 230 ? 9.040 -14.184 14.245 1.00 89.06 230 THR A CA 1
ATOM 1690 C C . THR A 1 230 ? 7.776 -14.815 14.819 1.00 89.06 230 THR A C 1
ATOM 1692 O O . THR A 1 230 ? 7.059 -14.180 15.588 1.00 89.06 230 THR A O 1
ATOM 1695 N N . GLY A 1 231 ? 7.461 -16.027 14.363 1.00 86.56 231 GLY A N 1
ATOM 1696 C CA . GLY A 1 231 ? 6.271 -16.748 14.814 1.00 86.56 231 GLY A CA 1
ATOM 1697 C C . GLY A 1 231 ? 4.987 -16.366 14.080 1.00 86.56 231 GLY A C 1
ATOM 1698 O O . GLY A 1 231 ? 3.937 -16.908 14.396 1.00 86.56 231 GLY A O 1
ATOM 1699 N N . GLN A 1 232 ? 5.043 -15.517 13.042 1.00 85.69 232 GLN A N 1
ATOM 1700 C CA . GLN A 1 232 ? 3.854 -15.119 12.270 1.00 85.69 232 GLN A CA 1
ATOM 1701 C C . GLN A 1 232 ? 3.119 -16.308 11.613 1.00 85.69 232 GLN A C 1
ATOM 1703 O O . GLN A 1 232 ? 1.913 -16.237 11.377 1.00 85.69 232 GLN A O 1
ATOM 1708 N N . LYS A 1 233 ? 3.836 -17.393 11.297 1.00 82.88 233 LYS A N 1
ATOM 1709 C CA . LYS A 1 233 ? 3.282 -18.627 10.714 1.00 82.88 233 LYS A CA 1
ATOM 1710 C C . LYS A 1 233 ? 3.884 -19.853 11.411 1.00 82.88 233 LYS A C 1
ATOM 1712 O O . LYS A 1 233 ? 4.711 -20.548 10.813 1.00 82.88 233 LYS A O 1
ATOM 1717 N N . PRO A 1 234 ? 3.527 -20.115 12.677 1.00 79.81 234 PRO A N 1
ATOM 1718 C CA . PRO A 1 234 ? 4.242 -21.086 13.499 1.00 79.81 234 PRO A CA 1
ATOM 1719 C C . PRO A 1 234 ? 4.079 -22.519 12.972 1.00 79.81 234 PRO A C 1
ATOM 1721 O O . PRO A 1 234 ? 5.024 -23.299 13.055 1.00 79.81 234 PRO A O 1
ATOM 1724 N N . ASP A 1 235 ? 2.940 -22.833 12.349 1.00 85.44 235 ASP A N 1
ATOM 1725 C CA . ASP A 1 235 ? 2.659 -24.153 11.768 1.00 85.44 235 ASP A CA 1
ATOM 1726 C C . ASP A 1 235 ? 3.369 -24.399 10.421 1.00 85.44 235 ASP A C 1
ATOM 1728 O O . ASP A 1 235 ? 3.584 -25.547 10.039 1.00 85.44 235 ASP A O 1
ATOM 1732 N N . GLU A 1 236 ? 3.751 -23.339 9.697 1.00 84.06 236 GLU A N 1
ATOM 1733 C CA . GLU A 1 236 ? 4.404 -23.442 8.378 1.00 84.06 236 GLU A CA 1
ATOM 1734 C C . GLU A 1 236 ? 5.922 -23.248 8.454 1.00 84.06 236 GLU A C 1
ATOM 1736 O O . GLU A 1 236 ? 6.680 -23.956 7.794 1.00 84.06 236 GLU A O 1
ATOM 1741 N N . LEU A 1 237 ? 6.367 -22.259 9.234 1.00 83.69 237 LEU A N 1
ATOM 1742 C CA . LEU A 1 237 ? 7.760 -21.811 9.294 1.00 83.69 237 LEU A CA 1
ATOM 1743 C C . LEU A 1 237 ? 8.415 -22.129 10.644 1.00 83.69 237 LEU A C 1
ATOM 1745 O O . LEU A 1 237 ? 9.630 -22.052 10.773 1.00 83.69 237 LEU A O 1
ATOM 1749 N N . GLY A 1 238 ? 7.634 -22.488 11.663 1.00 88.69 238 GLY A N 1
ATOM 1750 C CA . GLY A 1 238 ? 8.106 -22.614 13.038 1.00 88.69 238 GLY A CA 1
ATOM 1751 C C . GLY A 1 238 ? 8.027 -21.298 13.831 1.00 88.69 238 GLY A C 1
ATOM 1752 O O . GLY A 1 238 ? 7.902 -20.212 13.260 1.00 88.69 238 GLY A O 1
ATOM 1753 N N . PRO A 1 239 ? 8.124 -21.370 15.172 1.00 89.50 239 PRO A N 1
ATOM 1754 C CA . PRO A 1 239 ? 7.840 -20.245 16.075 1.00 89.50 239 PRO A CA 1
ATOM 1755 C C . PRO A 1 239 ? 8.885 -19.122 16.024 1.00 89.50 239 PRO A C 1
ATOM 1757 O O . PRO A 1 239 ? 8.651 -18.018 16.483 1.00 89.50 239 PRO A O 1
ATOM 1760 N N . ASN A 1 240 ? 10.058 -19.384 15.454 1.00 89.00 240 ASN A N 1
ATOM 1761 C CA . ASN A 1 240 ? 11.189 -18.455 15.487 1.00 89.00 240 ASN A CA 1
ATOM 1762 C C . ASN A 1 240 ? 11.501 -17.864 14.108 1.00 89.00 240 ASN A C 1
ATOM 1764 O O . ASN A 1 240 ? 12.610 -17.374 13.896 1.00 89.00 240 ASN A O 1
ATOM 1768 N N . MET A 1 241 ? 10.574 -17.971 13.152 1.00 88.38 241 MET A N 1
ATOM 1769 C CA . MET A 1 241 ? 10.799 -17.588 11.760 1.00 88.38 241 MET A CA 1
ATOM 1770 C C . MET A 1 241 ? 9.829 -16.512 11.285 1.00 88.38 241 MET A C 1
ATOM 1772 O O . MET A 1 241 ? 8.672 -16.470 11.699 1.00 88.38 241 MET A O 1
ATOM 1776 N N . VAL A 1 242 ? 10.321 -15.654 10.397 1.00 90.25 242 VAL A N 1
ATOM 1777 C CA . VAL A 1 242 ? 9.552 -14.628 9.691 1.00 90.25 242 VAL A CA 1
ATOM 1778 C C . VAL A 1 242 ? 9.894 -14.664 8.209 1.00 90.25 242 VAL A C 1
ATOM 1780 O O . VAL A 1 242 ? 11.031 -14.945 7.831 1.00 90.25 242 VAL A O 1
ATOM 1783 N N . GLU A 1 243 ? 8.905 -14.393 7.366 1.00 89.81 243 GLU A N 1
ATOM 1784 C CA . GLU A 1 243 ? 9.047 -14.398 5.916 1.00 89.81 243 GLU A CA 1
ATOM 1785 C C . GLU A 1 243 ? 8.933 -12.988 5.335 1.00 89.81 243 GLU A C 1
ATOM 1787 O O . GLU A 1 243 ? 7.963 -12.277 5.589 1.00 89.81 243 GLU A O 1
ATOM 1792 N N . PHE A 1 244 ? 9.870 -12.645 4.453 1.00 87.81 244 PHE A N 1
ATOM 1793 C CA . PHE A 1 244 ? 9.779 -11.512 3.544 1.00 87.81 244 PHE A CA 1
ATOM 1794 C C . PHE A 1 244 ? 9.726 -12.030 2.106 1.00 87.81 244 PHE A C 1
ATOM 1796 O O . PHE A 1 244 ? 10.682 -12.629 1.614 1.00 87.81 244 PHE A O 1
ATOM 1803 N N . ALA A 1 245 ? 8.602 -11.822 1.429 1.00 84.50 245 ALA A N 1
ATOM 1804 C CA . ALA A 1 245 ? 8.397 -12.227 0.041 1.00 84.50 245 ALA A CA 1
ATOM 1805 C C . ALA A 1 245 ? 8.392 -11.011 -0.896 1.00 84.50 245 ALA A C 1
ATOM 1807 O O . ALA A 1 245 ? 8.326 -9.869 -0.445 1.00 84.50 245 ALA A O 1
ATOM 1808 N N . GLY A 1 246 ? 8.445 -11.257 -2.208 1.00 78.94 246 GLY A N 1
ATOM 1809 C CA . GLY A 1 246 ? 8.382 -10.185 -3.206 1.00 78.94 246 GLY A CA 1
ATOM 1810 C C . GLY A 1 246 ? 9.676 -9.378 -3.331 1.00 78.94 246 GLY A C 1
ATOM 1811 O O . GLY A 1 246 ? 9.662 -8.285 -3.889 1.00 78.94 246 GLY A O 1
ATOM 1812 N N . LEU A 1 247 ? 10.795 -9.888 -2.809 1.00 80.56 247 LEU A N 1
ATOM 1813 C CA . LEU A 1 247 ? 12.050 -9.145 -2.798 1.00 80.56 247 LEU A CA 1
ATOM 1814 C C . LEU A 1 247 ? 12.695 -9.146 -4.181 1.00 80.56 247 LEU A C 1
ATOM 1816 O O . LEU A 1 247 ? 12.773 -10.179 -4.851 1.00 80.56 247 LEU A O 1
ATOM 1820 N N . THR A 1 248 ? 13.204 -7.988 -4.588 1.00 74.75 248 THR A N 1
ATOM 1821 C CA . THR A 1 248 ? 14.086 -7.890 -5.747 1.00 74.75 248 THR A CA 1
ATOM 1822 C C . THR A 1 248 ? 15.498 -8.364 -5.461 1.00 74.75 248 THR A C 1
ATOM 1824 O O . THR A 1 248 ? 15.916 -8.496 -4.315 1.00 74.75 248 THR A O 1
ATOM 1827 N N . PRO A 1 249 ? 16.288 -8.576 -6.518 1.00 77.75 249 PRO A N 1
ATOM 1828 C CA . PRO A 1 249 ? 17.728 -8.703 -6.381 1.00 77.75 249 PRO A CA 1
ATOM 1829 C C . PRO A 1 249 ? 18.307 -7.387 -5.855 1.00 77.75 249 PRO A C 1
ATOM 1831 O O . PRO A 1 249 ? 18.001 -6.320 -6.389 1.00 77.75 249 PRO A O 1
ATOM 1834 N N . GLY A 1 250 ? 19.139 -7.453 -4.821 1.00 78.75 250 GLY A N 1
ATOM 1835 C CA . GLY A 1 250 ? 19.653 -6.262 -4.149 1.00 78.75 250 GLY A CA 1
ATOM 1836 C C . GLY A 1 250 ? 20.379 -6.573 -2.848 1.00 78.75 250 GLY A C 1
ATOM 1837 O O . GLY A 1 250 ? 20.460 -7.730 -2.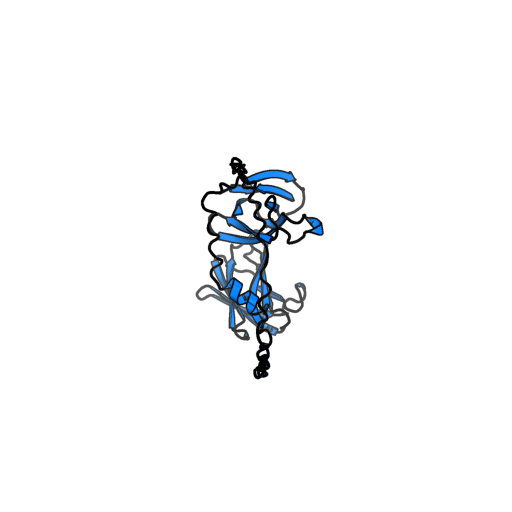432 1.00 78.75 250 GLY A O 1
ATOM 1838 N N . ASP A 1 251 ? 20.911 -5.522 -2.229 1.00 78.69 251 ASP A N 1
ATOM 1839 C CA . ASP A 1 251 ? 21.522 -5.589 -0.905 1.00 78.69 251 ASP A CA 1
ATOM 1840 C C . ASP A 1 251 ? 20.497 -5.176 0.151 1.00 78.69 251 ASP A C 1
ATOM 1842 O O . ASP A 1 251 ? 19.896 -4.099 0.078 1.00 78.69 251 ASP A O 1
ATOM 1846 N N . TYR A 1 252 ? 20.322 -6.048 1.133 1.00 83.19 252 TYR A N 1
ATOM 1847 C CA . TYR A 1 252 ? 19.366 -5.899 2.214 1.00 83.19 252 TYR A CA 1
ATOM 1848 C C . TYR A 1 252 ? 20.075 -5.975 3.563 1.00 83.19 252 TYR A C 1
ATOM 1850 O O . TYR A 1 252 ? 21.083 -6.671 3.720 1.00 83.19 252 TYR A O 1
ATOM 1858 N N . PHE A 1 253 ? 19.515 -5.280 4.544 1.00 82.75 253 PHE A N 1
ATOM 1859 C CA . PHE A 1 253 ? 19.944 -5.315 5.934 1.00 82.75 253 PHE A CA 1
ATOM 1860 C C . PHE A 1 253 ? 18.819 -5.897 6.777 1.00 82.75 253 PHE A C 1
ATOM 1862 O O . PHE A 1 253 ? 17.642 -5.613 6.541 1.00 82.75 253 PHE A O 1
ATOM 1869 N N . ILE A 1 254 ? 19.213 -6.740 7.728 1.00 83.44 254 ILE A N 1
ATOM 1870 C CA . ILE A 1 254 ? 18.330 -7.277 8.755 1.00 83.44 254 ILE A CA 1
ATOM 1871 C C . ILE A 1 254 ? 18.747 -6.694 10.097 1.00 83.44 254 ILE A C 1
ATOM 1873 O O . ILE A 1 254 ? 19.905 -6.877 10.496 1.00 83.44 254 ILE A O 1
ATOM 1877 N N . ASP A 1 255 ? 17.791 -6.050 10.763 1.00 80.50 255 ASP A N 1
ATOM 1878 C CA . ASP A 1 255 ? 17.921 -5.489 12.112 1.00 80.50 255 ASP A CA 1
ATOM 1879 C C . ASP A 1 255 ? 16.887 -6.088 13.077 1.00 80.50 255 ASP A C 1
ATOM 1881 O O . ASP A 1 255 ? 15.752 -6.394 12.633 1.00 80.50 255 ASP A O 1
#

Sequence (255 aa):
MNTIRLPKSVLLFLVSMALPAAAMFLPGLSGNVASAQSTGDTLHLPTRTATPHPTLTPTFSPTPPPQAVWVGRVVNHVPQATQGQGSIFRVSVIGLPDTPIELRSGDAFITAKSGSKPEYGPFAAEFAPVTEGTWTVSVPALGVSLEVTADNYNLAVIEFAQVPQSEATQAARPSATPTPFAGEIWAGRVVSEDNAGGIPFSRLLVQVAGRDEQAVQLSTLSQILSVGKTGQKPDELGPNMVEFAGLTPGDYFID

Secondary structure (DSSP, 8-state):
-EEEEE-S--S-EEEEEE-------PPP--------------------------------PPPPPPPEEEEEEEEEEETTTTTTS-EEEEEEETT-TT-EEEEEETTEEEEEETTS-GGG-TTEEEEEEE-SEEEEEEEGGGTEEEEEEE-SS-EEEEEEEEEEHHHHHHHHS--------TT---EEEEEEE---TT-SSEEEEEEETT-SS-EEEEE-SS-EEEEEETTSSHHHH-TTEEEEEEEPSEEEEE-

Radius of gyration: 28.34 Å; chains: 1; bounding box: 49×45×95 Å

Foldseek 3Di:
DDKDFFDQFWAEWEWEWDWDPDPDPDDDDDDDDDDDDDDDDDDDDDDDDDDDDPDPDDDDDDDDPFDWAKAKDFPDKAFQAAVQQAEKEKEFEPPDWQFWKWKDDPPDIDIDTFCPCCVVNNGIDMDPRDHFDWMWIDRVVRPYIDIDTIPSRMYTYMYIDIDGVVVVVCVPPPVPPPPPPVPTDIDIDGPDTDRDPPDRKYKYKYFYPPDAQDWKWKADPVGTDDIDTACPPCPPRNRRIDMDISHGRGMIDID

pLDDT: mean 76.44, std 19.36, range [35.72, 98.81]